Protein AF-A0A5C6CBK7-F1 (afdb_monomer_lite)

Foldseek 3Di:
DDDDDDDDDPDDDDPPPPPPPPPDDPPVPVVQFFAPLPQPQFFWKWWFAPPPPTDIDIDGSPDCQAQDFWDPDFALVTAPDDPPRQKGKGKYADALARHHDNRHQKIKIWIAHADAPPDAADPFTQWMWTDRPVDIATFAFWRDWAADDDRADPPLLNNHRDPADPRGDGTGGRGHQHPPRPDTTMTMTHHPPRHDPCPVVVVVVVVVVVVPPPDDDDDDD

Radius of gyration: 28.74 Å; chains: 1; bounding box: 81×73×76 Å

Secondary structure (DSSP, 8-state):
--------------------------------PPPGGG-TT--EEEEEE-SSS-EEEEEETTSHHHH-PPPSSPBTTB-SB-SSTT--EEEEEE-TTS-B-TT-SEEEEEE-----TTS--B--EEEEEEEETTEEEE--EEEEEE-BSTT--TT-GGGGG----SS-S-----B--PSS-SS-EEEEEE-TT-PPPTHHHHHHHHHHHHHHTT-------

pLDDT: mean 80.97, std 23.13, range [33.31, 98.81]

Sequence (221 aa):
MTTTRSLTCLSKRIILSLTVSLFGLVTSAELSRAAIISTPGLTAVRFWEASGPILPFTFAFNSPQMTIKLGNALSPANRDFSQFPAEPYDVFYSDSNGAFNLNGNYVTVEAAFPRPLPAGGGLNLGAVDLIFGSSSLRADVLSSWVGLGNNYIAGSEVLAVDTDTAIPSTFTTMGHTTAPHTQHLRVTVTWSKLVPEPAAVSLLIAAIGILVGTHRPTNHV

Organism: NCBI:txid2528003

Structure (mmCIF, N/CA/C/O backbone):
data_AF-A0A5C6CBK7-F1
#
_entry.id   AF-A0A5C6CBK7-F1
#
loop_
_atom_site.group_PDB
_atom_site.id
_atom_site.type_symbol
_atom_site.label_atom_id
_atom_site.label_alt_id
_atom_site.label_comp_id
_atom_site.label_asym_id
_atom_site.label_entity_id
_atom_site.label_seq_id
_atom_site.pdbx_PDB_ins_code
_atom_site.Cartn_x
_atom_site.Cartn_y
_atom_site.Cartn_z
_atom_site.occupancy
_atom_site.B_iso_or_equiv
_atom_site.auth_seq_id
_atom_site.auth_comp_id
_atom_site.auth_asym_id
_atom_site.auth_atom_id
_atom_site.pdbx_PDB_model_num
ATOM 1 N N . MET A 1 1 ? -53.877 -62.224 56.375 1.00 36.12 1 MET A N 1
ATOM 2 C CA . MET A 1 1 ? -52.698 -62.508 55.526 1.00 36.12 1 MET A CA 1
ATOM 3 C C . MET A 1 1 ? -53.189 -62.620 54.091 1.00 36.12 1 MET A C 1
ATOM 5 O O . MET A 1 1 ? -54.122 -63.371 53.892 1.00 36.12 1 MET A O 1
ATOM 9 N N . THR A 1 2 ? -52.721 -61.942 53.052 1.00 34.31 2 THR A N 1
ATOM 10 C CA . THR A 1 2 ? -51.691 -60.921 52.857 1.00 34.31 2 THR A CA 1
ATOM 11 C C . THR A 1 2 ? -51.955 -60.366 51.445 1.00 34.31 2 THR A C 1
ATOM 13 O O . THR A 1 2 ? -52.022 -61.131 50.494 1.00 34.31 2 THR A O 1
ATOM 16 N N . THR A 1 3 ? -52.167 -59.054 51.368 1.00 33.31 3 THR A N 1
ATOM 17 C CA . THR A 1 3 ? -51.771 -58.093 50.319 1.00 33.31 3 THR A CA 1
ATOM 18 C C . THR A 1 3 ? -52.034 -58.359 48.821 1.00 33.31 3 THR A C 1
ATOM 20 O O . THR A 1 3 ? -51.395 -59.174 48.163 1.00 33.31 3 THR A O 1
ATOM 23 N N . THR A 1 4 ? -52.880 -57.482 48.275 1.00 36.88 4 THR A N 1
ATOM 24 C CA . THR A 1 4 ? -53.142 -57.111 46.874 1.00 36.88 4 THR A CA 1
ATOM 25 C C . THR A 1 4 ? -51.878 -56.746 46.067 1.00 36.88 4 THR A C 1
ATOM 27 O O . THR A 1 4 ? -51.045 -55.972 46.535 1.00 36.88 4 THR A O 1
ATOM 30 N N . ARG A 1 5 ? -51.770 -57.202 44.808 1.00 36.38 5 ARG A N 1
ATOM 31 C CA . ARG A 1 5 ? -50.872 -56.649 43.762 1.00 36.38 5 ARG A CA 1
ATOM 32 C C . ARG A 1 5 ? -51.703 -56.438 42.488 1.00 36.38 5 ARG A C 1
ATOM 34 O O . ARG A 1 5 ? -52.247 -57.393 41.956 1.00 36.38 5 ARG A O 1
ATOM 41 N N . SER A 1 6 ? -52.114 -55.201 42.207 1.00 35.31 6 SER A N 1
ATOM 42 C CA . SER A 1 6 ? -51.464 -54.208 41.329 1.00 35.31 6 SER A CA 1
ATOM 43 C C . SER A 1 6 ? -51.513 -54.582 39.840 1.00 35.31 6 SER A C 1
ATOM 45 O O . SER A 1 6 ? -50.716 -55.369 39.339 1.00 35.31 6 SER A O 1
ATOM 47 N N . LEU A 1 7 ? -52.500 -53.978 39.169 1.00 37.59 7 LEU A N 1
ATOM 48 C CA . LEU A 1 7 ? -52.600 -53.781 37.725 1.00 37.59 7 LEU A CA 1
ATOM 49 C C . LEU A 1 7 ? -51.590 -52.715 37.294 1.00 37.59 7 LEU A C 1
ATOM 51 O O . LEU A 1 7 ? -51.607 -51.634 37.875 1.00 37.59 7 LEU A O 1
ATOM 55 N N . THR A 1 8 ? -50.860 -52.941 36.203 1.00 35.97 8 THR A N 1
ATOM 56 C CA . THR A 1 8 ? -50.588 -51.867 35.235 1.00 35.97 8 THR A CA 1
ATOM 57 C C . THR A 1 8 ? -50.265 -52.428 33.854 1.00 35.97 8 THR A C 1
ATOM 59 O O . THR A 1 8 ? -49.259 -53.087 33.610 1.00 35.97 8 THR A O 1
ATOM 62 N N . CYS A 1 9 ? -51.187 -52.122 32.948 1.00 34.59 9 CYS A N 1
ATOM 63 C CA . CYS A 1 9 ? -51.104 -52.217 31.503 1.00 34.59 9 CYS A CA 1
ATOM 64 C C . CYS A 1 9 ? -49.953 -51.335 30.988 1.00 34.59 9 CYS A C 1
ATOM 66 O O . CYS A 1 9 ? -50.029 -50.108 31.062 1.00 34.59 9 CYS A O 1
ATOM 68 N N . LEU A 1 10 ? -48.888 -51.944 30.461 1.00 33.88 10 LEU A N 1
ATOM 69 C CA . LEU A 1 10 ? -47.828 -51.218 29.765 1.00 33.88 10 LEU A CA 1
ATOM 70 C C . LEU A 1 10 ? -48.239 -51.055 28.296 1.00 33.88 10 LEU A C 1
ATOM 72 O O . LEU A 1 10 ? -47.922 -51.872 27.432 1.00 33.88 10 LEU A O 1
ATOM 76 N N . SER A 1 11 ? -49.030 -50.015 28.035 1.00 35.88 11 SER A N 1
ATOM 77 C CA . SER A 1 11 ? -49.415 -49.631 26.679 1.00 35.88 11 SER A CA 1
ATOM 78 C C . SER A 1 11 ? -48.227 -49.005 25.941 1.00 35.88 11 SER A C 1
ATOM 80 O O . SER A 1 11 ? -47.553 -48.096 26.424 1.00 35.88 11 SER A O 1
ATOM 82 N N . LYS A 1 12 ? -47.972 -49.550 24.748 1.00 35.19 12 LYS A N 1
ATOM 83 C CA . LYS A 1 12 ? -46.999 -49.104 23.749 1.00 35.19 12 LYS A CA 1
ATOM 84 C C . LYS A 1 12 ? -47.050 -47.584 23.557 1.00 35.19 12 LYS A C 1
ATOM 86 O O . LYS A 1 12 ? -48.046 -47.064 23.061 1.00 35.19 12 LYS A O 1
ATOM 91 N N . ARG A 1 13 ? -45.944 -46.888 23.829 1.00 38.50 13 ARG A N 1
ATOM 92 C CA . ARG A 1 13 ? -45.657 -45.592 23.203 1.00 38.50 13 ARG A CA 1
ATOM 93 C C . ARG A 1 13 ? -44.556 -45.784 22.171 1.00 38.50 13 ARG A C 1
ATOM 95 O O . ARG A 1 13 ? -43.425 -46.128 22.492 1.00 38.50 13 ARG A O 1
ATOM 102 N N . ILE A 1 14 ? -44.966 -45.611 20.923 1.00 38.19 14 ILE A N 1
ATOM 103 C CA . ILE A 1 14 ? -44.141 -45.521 19.726 1.00 38.19 14 ILE A CA 1
ATOM 104 C C . ILE A 1 14 ? -43.210 -44.319 19.919 1.00 38.19 14 ILE A C 1
ATOM 106 O O . ILE A 1 14 ? -43.668 -43.180 19.908 1.00 38.19 14 ILE A O 1
ATOM 110 N N . ILE A 1 15 ? -41.919 -44.568 20.132 1.00 41.78 15 ILE A N 1
ATOM 111 C CA . ILE A 1 15 ? -40.888 -43.538 19.989 1.00 41.78 15 ILE A CA 1
ATOM 112 C C . ILE A 1 15 ? -40.486 -43.573 18.518 1.00 41.78 15 ILE A C 1
ATOM 114 O O . ILE A 1 15 ? -39.737 -44.443 18.079 1.00 41.78 15 ILE A O 1
ATOM 118 N N . LEU A 1 16 ? -41.075 -42.670 17.737 1.00 33.56 16 LEU A N 1
ATOM 119 C CA . LEU A 1 16 ? -40.677 -42.413 16.362 1.00 33.56 16 LEU A CA 1
ATOM 120 C C . LEU A 1 16 ? -39.344 -41.652 16.415 1.00 33.56 16 LEU A C 1
ATOM 122 O O . LEU A 1 16 ? -39.322 -40.437 16.599 1.00 33.56 16 LEU A O 1
ATOM 126 N N . SER A 1 17 ? -38.228 -42.377 16.331 1.00 37.03 17 SER A N 1
ATOM 127 C CA . SER A 1 17 ? -36.896 -41.784 16.195 1.00 37.03 17 SER A CA 1
ATOM 128 C C . SER A 1 17 ? -36.788 -41.091 14.839 1.00 37.03 17 SER A C 1
ATOM 130 O O . SER A 1 17 ? -36.538 -41.734 13.822 1.00 37.03 17 SER A O 1
ATOM 132 N N . LEU A 1 18 ? -36.979 -39.773 14.820 1.00 36.19 18 LEU A N 1
ATOM 133 C CA . LEU A 1 18 ? -36.654 -38.934 13.674 1.00 36.19 18 LEU A CA 1
ATOM 134 C C . LEU A 1 18 ? -35.168 -38.555 13.757 1.00 36.19 18 LEU A C 1
ATOM 136 O O . LEU A 1 18 ? -34.804 -37.474 14.212 1.00 36.19 18 LEU A O 1
ATOM 140 N N . THR A 1 19 ? -34.286 -39.467 13.354 1.00 41.44 19 THR A N 1
ATOM 141 C CA . THR A 1 19 ? -32.888 -39.120 13.074 1.00 41.44 19 THR A CA 1
ATOM 142 C C . THR A 1 19 ? -32.838 -38.384 11.740 1.00 41.44 19 THR A C 1
ATOM 144 O O . THR A 1 19 ? -32.792 -39.003 10.679 1.00 41.44 19 THR A O 1
ATOM 147 N N . VAL A 1 20 ? -32.875 -37.051 11.786 1.00 41.50 20 VAL A N 1
ATOM 148 C CA . VAL A 1 20 ? -32.516 -36.211 10.638 1.00 41.50 20 VAL A CA 1
ATOM 149 C C . VAL A 1 20 ? -30.992 -36.219 10.541 1.00 41.50 20 VAL A C 1
ATOM 151 O O . VAL A 1 20 ? -30.306 -35.481 11.245 1.00 41.50 20 VAL A O 1
ATOM 154 N N . SER A 1 21 ? -30.450 -37.088 9.690 1.00 45.84 21 SER A N 1
ATOM 155 C CA . SER A 1 21 ? -29.057 -37.002 9.249 1.00 45.84 21 SER A CA 1
ATOM 156 C C . SER A 1 21 ? -28.898 -35.768 8.365 1.00 45.84 21 SER A C 1
ATOM 158 O O . SER A 1 21 ? -29.028 -35.838 7.146 1.00 45.84 21 SER A O 1
ATOM 160 N N . LEU A 1 22 ? -28.618 -34.625 8.987 1.00 43.88 22 LEU A N 1
ATOM 161 C CA . LEU A 1 22 ? -28.194 -33.418 8.290 1.00 43.88 22 LEU A CA 1
ATOM 162 C C . LEU A 1 22 ? -26.689 -33.518 7.998 1.00 43.88 22 LEU A C 1
ATOM 164 O O . LEU A 1 22 ? -25.872 -32.864 8.635 1.00 43.88 22 LEU A O 1
ATOM 168 N N . PHE A 1 23 ? -26.314 -34.353 7.027 1.00 47.06 23 PHE A N 1
ATOM 169 C CA . PHE A 1 23 ? -25.038 -34.197 6.319 1.00 47.06 23 PHE A CA 1
ATOM 170 C C . PHE A 1 23 ? -25.227 -33.082 5.280 1.00 47.06 23 PHE A C 1
ATOM 172 O O . PHE A 1 23 ? -25.362 -33.317 4.083 1.00 47.06 23 PHE A O 1
ATOM 179 N N . GLY A 1 24 ? -25.356 -31.852 5.777 1.00 40.88 24 GLY A N 1
ATOM 180 C CA . GLY A 1 24 ? -25.364 -30.646 4.961 1.00 40.88 24 GLY A CA 1
ATOM 181 C C . GLY A 1 24 ? -23.938 -30.137 4.833 1.00 40.88 24 GLY A C 1
ATOM 182 O O . GLY A 1 24 ? -23.251 -30.015 5.845 1.00 40.88 24 GLY A O 1
ATOM 183 N N . LEU A 1 25 ? -23.505 -29.877 3.597 1.00 41.28 25 LEU A N 1
ATOM 184 C CA . LEU A 1 25 ? -22.270 -29.172 3.263 1.00 41.28 25 LEU A CA 1
ATOM 185 C C . LEU A 1 25 ? -21.972 -28.095 4.311 1.00 41.28 25 LEU A C 1
ATOM 187 O O . LEU A 1 25 ? -22.675 -27.088 4.388 1.00 41.28 25 LEU A O 1
ATOM 191 N N . VAL A 1 26 ? -20.893 -28.273 5.070 1.00 39.59 26 VAL A N 1
ATOM 192 C CA . VAL A 1 26 ? -20.229 -27.140 5.705 1.00 39.59 26 VAL A CA 1
ATOM 193 C C . VAL A 1 26 ? -19.549 -26.400 4.559 1.00 39.59 26 VAL A C 1
ATOM 195 O O . VAL A 1 26 ? -18.375 -26.607 4.270 1.00 39.59 26 VAL A O 1
ATOM 198 N N . THR A 1 27 ? -20.310 -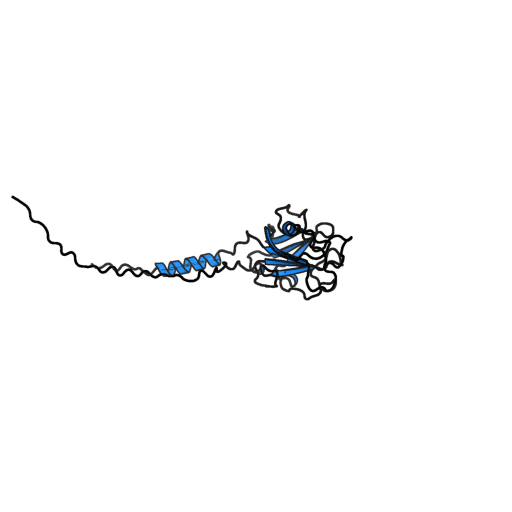25.591 3.820 1.00 42.56 27 THR A N 1
ATOM 199 C CA . THR A 1 27 ? -19.695 -24.469 3.124 1.00 42.56 27 THR A CA 1
ATOM 200 C C . THR A 1 27 ? -19.072 -23.648 4.233 1.00 42.56 27 THR A C 1
ATOM 202 O O . THR A 1 27 ? -19.795 -23.155 5.102 1.00 42.56 27 THR A O 1
ATOM 205 N N . SER A 1 28 ? -17.746 -23.571 4.256 1.00 44.56 28 SER A N 1
ATOM 206 C CA . SER A 1 28 ? -17.016 -22.602 5.056 1.00 44.56 28 SER A CA 1
ATOM 207 C C . SER A 1 28 ? -17.488 -21.223 4.607 1.00 44.56 28 SER A C 1
ATOM 209 O O . SER A 1 28 ? -16.911 -20.614 3.712 1.00 44.56 28 SER A O 1
ATOM 211 N N . ALA A 1 29 ? -18.604 -20.752 5.159 1.00 41.41 29 ALA A N 1
ATOM 212 C CA . ALA A 1 29 ? -18.888 -19.341 5.195 1.00 41.41 29 ALA A CA 1
ATOM 213 C C . ALA A 1 29 ? -17.783 -18.793 6.089 1.00 41.41 29 ALA A C 1
ATOM 215 O O . ALA A 1 29 ? -17.895 -18.830 7.315 1.00 41.41 29 ALA A O 1
ATOM 216 N N . GLU A 1 30 ? -16.664 -18.389 5.483 1.00 49.91 30 GLU A N 1
ATOM 217 C CA . GLU A 1 30 ? -15.803 -17.434 6.152 1.00 49.91 30 GLU A CA 1
ATOM 218 C C . GLU A 1 30 ? -16.742 -16.316 6.578 1.00 49.91 30 GLU A C 1
ATOM 220 O O . GLU A 1 30 ? -17.429 -15.729 5.738 1.00 49.91 30 GLU A O 1
ATOM 225 N N . LEU A 1 31 ? -16.880 -16.123 7.891 1.00 46.56 31 LEU A N 1
ATOM 226 C CA . LEU A 1 31 ? -17.564 -14.964 8.435 1.00 46.56 31 LEU A CA 1
ATOM 227 C C . LEU A 1 31 ? -16.943 -13.771 7.721 1.00 46.56 31 LEU A C 1
ATOM 229 O O . LEU A 1 31 ? -15.780 -13.457 7.972 1.00 46.56 31 LEU A O 1
ATOM 233 N N . SER A 1 32 ? -17.671 -13.187 6.765 1.00 57.44 32 SER A N 1
ATOM 234 C CA . SER A 1 32 ? -17.130 -12.135 5.917 1.00 57.44 32 SER A CA 1
ATOM 235 C C . SER A 1 32 ? -16.690 -11.020 6.848 1.00 57.44 32 SER A C 1
ATOM 237 O O . SER A 1 32 ? -17.531 -10.389 7.499 1.00 57.44 32 SER A O 1
ATOM 239 N N . ARG A 1 33 ? -15.377 -10.826 6.993 1.00 70.50 33 ARG A N 1
ATOM 240 C CA . ARG A 1 33 ? -14.874 -9.748 7.837 1.00 70.50 33 ARG A CA 1
ATOM 241 C C . ARG A 1 33 ? -15.355 -8.440 7.217 1.00 70.50 33 ARG A C 1
ATOM 243 O O . ARG A 1 33 ? -15.344 -8.301 5.996 1.00 70.50 33 ARG A O 1
ATOM 250 N N . ALA A 1 34 ? -15.818 -7.514 8.051 1.00 83.06 34 ALA A N 1
ATOM 251 C CA . ALA A 1 34 ? -16.316 -6.231 7.575 1.00 83.06 34 ALA A CA 1
ATOM 252 C C . ALA A 1 34 ? -15.260 -5.518 6.719 1.00 83.06 34 ALA A C 1
ATOM 254 O O . ALA A 1 34 ? -14.058 -5.603 6.997 1.00 83.06 34 ALA A O 1
ATOM 255 N N . ALA A 1 35 ? -15.729 -4.817 5.686 1.00 92.31 35 ALA A N 1
ATOM 256 C CA . ALA A 1 35 ? -14.877 -4.025 4.814 1.00 92.31 35 ALA A CA 1
ATOM 257 C C . ALA A 1 35 ? -14.120 -2.977 5.635 1.00 92.31 35 ALA A C 1
ATOM 259 O O . ALA A 1 35 ? -14.733 -2.292 6.462 1.00 92.31 35 ALA A O 1
ATOM 260 N N . ILE A 1 36 ? -12.820 -2.798 5.378 1.00 95.00 36 ILE A N 1
ATOM 261 C CA . ILE A 1 36 ? -12.006 -1.842 6.148 1.00 95.00 36 ILE A CA 1
ATOM 262 C C . ILE A 1 36 ? -12.604 -0.439 6.057 1.00 95.00 36 ILE A C 1
ATOM 264 O O . ILE A 1 36 ? -12.731 0.227 7.081 1.00 95.00 36 ILE A O 1
ATOM 268 N N . ILE A 1 37 ? -13.052 -0.031 4.867 1.00 95.38 37 ILE A N 1
ATOM 269 C CA . ILE A 1 37 ? -13.658 1.286 4.624 1.00 95.38 37 ILE A CA 1
ATOM 270 C C . ILE A 1 37 ? -14.890 1.567 5.501 1.00 95.38 37 ILE A C 1
ATOM 272 O O . ILE A 1 37 ? -15.207 2.720 5.771 1.00 95.38 37 ILE A O 1
ATOM 276 N N . SER A 1 38 ? -15.580 0.520 5.963 1.00 93.31 38 SER A N 1
ATOM 277 C CA . SER A 1 38 ? -16.771 0.628 6.814 1.00 93.31 38 SER A CA 1
ATOM 278 C C . SER A 1 38 ? -16.466 0.578 8.312 1.00 93.31 38 SER A C 1
ATOM 280 O O . SER A 1 38 ? -17.387 0.603 9.126 1.00 93.31 38 SER A O 1
ATOM 282 N N . THR A 1 39 ? -15.189 0.491 8.695 1.00 92.38 39 THR A N 1
ATOM 283 C CA . THR A 1 39 ? -14.804 0.361 10.102 1.00 92.38 39 THR A CA 1
ATOM 284 C C . THR A 1 39 ? -15.155 1.641 10.869 1.00 92.38 39 THR A C 1
ATOM 286 O O . THR A 1 39 ? -14.649 2.713 10.523 1.00 92.38 39 THR A O 1
ATOM 289 N N . PRO A 1 40 ? -15.966 1.558 11.940 1.00 91.44 40 PRO A N 1
ATOM 290 C CA . PRO A 1 40 ? -16.304 2.720 12.751 1.00 91.44 40 PRO A CA 1
ATOM 291 C C . PRO A 1 40 ? -15.065 3.443 13.289 1.00 91.44 40 PRO A C 1
ATOM 293 O O . PRO A 1 40 ? -14.142 2.828 13.817 1.00 91.44 40 PRO A O 1
ATOM 296 N N . GLY A 1 41 ? -15.055 4.769 13.155 1.00 93.50 41 GLY A N 1
ATOM 297 C CA . GLY A 1 41 ? -13.975 5.625 13.648 1.00 93.50 41 GLY A CA 1
ATOM 298 C C . GLY A 1 41 ? -12.706 5.645 12.792 1.00 93.50 41 GLY A C 1
ATOM 299 O O . GLY A 1 41 ? -11.793 6.397 13.131 1.00 93.50 41 GLY A O 1
ATOM 300 N N . LEU A 1 42 ? -12.631 4.869 11.703 1.00 96.81 42 LEU A N 1
ATOM 301 C CA . LEU A 1 42 ? -11.513 4.942 10.765 1.00 96.81 42 LEU A CA 1
ATOM 302 C C . LEU A 1 42 ? -11.496 6.320 10.094 1.00 96.81 42 LEU A C 1
ATOM 304 O O . LEU A 1 42 ? -12.486 6.748 9.505 1.00 96.81 42 LEU A O 1
ATOM 308 N N . THR A 1 43 ? -10.365 7.013 10.171 1.00 97.94 43 THR A N 1
ATOM 309 C CA . THR A 1 43 ? -10.190 8.333 9.550 1.00 97.94 43 THR A CA 1
ATOM 310 C C . THR A 1 43 ? -9.220 8.296 8.378 1.00 97.94 43 THR A C 1
ATOM 312 O O . THR A 1 43 ? -9.403 9.026 7.403 1.00 97.94 43 THR A O 1
ATOM 315 N N . ALA A 1 44 ? -8.197 7.445 8.442 1.00 98.50 44 ALA A N 1
ATOM 316 C CA . ALA A 1 44 ? -7.160 7.375 7.424 1.00 98.50 44 ALA A CA 1
ATOM 317 C C . ALA A 1 44 ? -6.447 6.020 7.406 1.00 98.50 44 ALA A C 1
ATOM 319 O O . ALA A 1 44 ? -6.510 5.252 8.367 1.00 98.50 44 ALA A O 1
ATOM 320 N N . VAL A 1 45 ? -5.719 5.773 6.320 1.00 98.69 45 VAL A N 1
ATOM 321 C CA . VAL A 1 45 ? -4.730 4.700 6.199 1.00 98.69 45 VAL A CA 1
ATOM 322 C C . VAL A 1 45 ? -3.364 5.343 5.987 1.00 98.69 45 VAL A C 1
ATOM 324 O O . VAL A 1 45 ? -3.229 6.285 5.202 1.00 98.69 45 VAL A O 1
ATOM 327 N N . ARG A 1 46 ? -2.356 4.872 6.720 1.00 98.56 46 ARG A N 1
ATOM 328 C CA . ARG A 1 46 ? -0.979 5.360 6.648 1.00 98.56 46 ARG A CA 1
ATOM 329 C C . ARG A 1 46 ? -0.049 4.257 6.167 1.00 98.56 46 ARG A C 1
ATOM 331 O O . ARG A 1 46 ? -0.109 3.140 6.664 1.00 98.56 46 ARG A O 1
ATOM 338 N N . PHE A 1 47 ? 0.841 4.619 5.259 1.00 98.62 47 PHE A N 1
ATOM 339 C CA . PHE A 1 47 ? 1.845 3.768 4.637 1.00 98.62 47 PHE A CA 1
ATOM 340 C C . PHE A 1 47 ? 3.227 4.298 5.004 1.00 98.62 47 PHE A C 1
ATOM 342 O O . PHE A 1 47 ? 3.480 5.493 4.852 1.00 98.62 47 PHE A O 1
ATOM 349 N N . TRP A 1 48 ? 4.109 3.438 5.504 1.00 98.19 48 TRP A N 1
ATOM 350 C CA . TRP A 1 48 ? 5.476 3.813 5.866 1.00 98.19 48 TRP A CA 1
ATOM 351 C C . TRP A 1 48 ? 6.442 3.374 4.771 1.00 98.19 48 TRP A C 1
ATOM 353 O O . TRP A 1 48 ? 6.685 2.182 4.614 1.00 98.19 48 TRP A O 1
ATOM 363 N N . GLU A 1 49 ? 6.973 4.326 4.012 1.00 97.12 49 GLU A N 1
ATOM 364 C CA . GLU A 1 49 ? 7.871 4.071 2.881 1.00 97.12 49 GLU A CA 1
ATOM 365 C C . GLU A 1 49 ? 9.329 4.306 3.290 1.00 97.12 49 GLU A C 1
ATOM 367 O O . GLU A 1 49 ? 9.602 5.198 4.094 1.00 97.12 49 GLU A O 1
ATOM 372 N N . ALA A 1 50 ? 10.242 3.477 2.784 1.00 95.75 50 ALA A N 1
ATOM 373 C CA . ALA A 1 50 ? 11.621 3.368 3.249 1.00 95.75 50 ALA A CA 1
ATOM 374 C C . ALA A 1 50 ? 12.672 3.365 2.120 1.00 95.75 50 ALA A C 1
ATOM 376 O O . ALA A 1 50 ? 13.775 2.852 2.305 1.00 95.75 50 ALA A O 1
ATOM 377 N N . SER A 1 51 ? 12.397 3.963 0.956 1.00 91.81 51 SER A N 1
ATOM 378 C CA . SER A 1 51 ? 13.410 4.101 -0.113 1.00 91.81 51 SER A CA 1
ATOM 379 C C . SER A 1 51 ? 14.452 5.192 0.161 1.00 91.81 51 SER A C 1
ATOM 381 O O . SER A 1 51 ? 15.374 5.421 -0.624 1.00 91.81 51 SER A O 1
ATOM 383 N N . GLY A 1 52 ? 14.329 5.862 1.304 1.00 89.69 52 GLY A N 1
ATOM 384 C CA . GLY A 1 52 ? 15.335 6.714 1.927 1.00 89.69 52 GLY A CA 1
ATOM 385 C C . GLY A 1 52 ? 15.098 6.728 3.442 1.00 89.69 52 GLY A C 1
ATOM 386 O O . GLY A 1 52 ? 14.954 5.661 4.034 1.00 89.69 52 GLY A O 1
ATOM 387 N N . PRO A 1 53 ? 15.020 7.901 4.098 1.00 93.25 53 PRO A N 1
ATOM 388 C CA . PRO A 1 53 ? 14.454 7.973 5.444 1.00 93.25 53 PRO A CA 1
ATOM 389 C C . PRO A 1 53 ? 13.043 7.378 5.466 1.00 93.25 53 PRO A C 1
ATOM 391 O O . PRO A 1 53 ? 12.302 7.559 4.504 1.00 93.25 53 PRO A O 1
ATOM 394 N N . ILE A 1 54 ? 12.662 6.719 6.557 1.00 95.19 54 ILE A N 1
ATOM 395 C CA . ILE A 1 54 ? 11.312 6.171 6.703 1.00 95.19 54 ILE A CA 1
ATOM 396 C C . ILE A 1 54 ? 10.312 7.324 6.855 1.00 95.19 54 ILE A C 1
ATOM 398 O O . ILE A 1 54 ? 10.379 8.071 7.836 1.00 95.19 54 ILE A O 1
ATOM 402 N N . LEU A 1 55 ? 9.396 7.482 5.892 1.00 96.88 55 LEU A N 1
ATOM 403 C CA . LEU A 1 55 ? 8.395 8.553 5.870 1.00 96.88 55 LEU A CA 1
ATOM 404 C C . LEU A 1 55 ? 6.958 8.009 5.807 1.00 96.88 55 LEU A C 1
ATOM 406 O O . LEU A 1 55 ? 6.684 7.046 5.089 1.00 96.88 55 LEU A O 1
ATOM 410 N N . PRO A 1 56 ? 6.009 8.642 6.521 1.00 97.69 56 PRO A N 1
ATOM 411 C CA . PRO A 1 56 ? 4.603 8.280 6.441 1.00 97.69 56 PRO A CA 1
ATOM 412 C C . PRO A 1 56 ? 3.886 8.999 5.286 1.00 97.69 56 PRO A C 1
ATOM 414 O O . PRO A 1 56 ? 3.902 10.226 5.192 1.00 97.69 56 PRO A O 1
ATOM 417 N N . PHE A 1 57 ? 3.129 8.244 4.495 1.00 98.56 57 PHE A N 1
ATOM 418 C CA . PHE A 1 57 ? 2.136 8.739 3.541 1.00 98.56 57 PHE A CA 1
ATOM 419 C C . PHE A 1 57 ? 0.746 8.385 4.062 1.00 98.56 57 PHE A C 1
ATOM 421 O O . PHE A 1 57 ? 0.461 7.222 4.319 1.00 98.56 57 PHE A O 1
ATOM 428 N N . THR A 1 58 ? -0.109 9.379 4.303 1.00 98.56 58 THR A N 1
ATOM 429 C CA . THR A 1 58 ? -1.427 9.167 4.926 1.00 98.56 58 THR A CA 1
ATOM 430 C C . THR A 1 58 ? -2.534 9.645 3.998 1.00 98.56 58 THR A C 1
ATOM 432 O O . THR A 1 58 ? -2.525 10.799 3.572 1.00 98.56 58 THR A O 1
ATOM 435 N N . PHE A 1 59 ? -3.508 8.777 3.741 1.00 98.81 59 PHE A N 1
ATOM 436 C CA . PHE A 1 59 ? -4.672 9.066 2.910 1.00 98.81 59 PHE A CA 1
ATOM 437 C C . PHE A 1 59 ? -5.954 8.910 3.720 1.00 98.81 59 PHE A C 1
ATOM 439 O O . PHE A 1 59 ? -6.064 8.005 4.547 1.00 98.81 59 PHE A O 1
ATOM 446 N N . ALA A 1 60 ? -6.930 9.791 3.490 1.00 98.56 60 ALA A N 1
ATOM 447 C CA . ALA A 1 60 ? -8.253 9.628 4.084 1.00 98.56 60 ALA A CA 1
ATOM 448 C C . ALA A 1 60 ? -8.856 8.287 3.641 1.00 98.56 60 ALA A C 1
ATOM 450 O O . ALA A 1 60 ? -8.673 7.870 2.500 1.00 98.56 60 ALA A O 1
ATOM 451 N N . PHE A 1 61 ? -9.585 7.615 4.532 1.00 97.81 61 PHE A N 1
ATOM 452 C CA . PHE A 1 61 ? -10.098 6.264 4.266 1.00 97.81 61 PHE A CA 1
ATOM 453 C C . PHE A 1 61 ? -11.009 6.185 3.024 1.00 97.81 61 PHE A C 1
ATOM 455 O O . PHE A 1 61 ? -11.110 5.147 2.387 1.00 97.81 61 PHE A O 1
ATOM 462 N N . ASN A 1 62 ? -11.655 7.289 2.649 1.00 97.75 62 ASN A N 1
ATOM 463 C CA . ASN A 1 62 ? -12.524 7.398 1.478 1.00 97.75 62 ASN A CA 1
ATOM 464 C C . ASN A 1 62 ? -11.897 8.209 0.328 1.00 97.75 62 ASN A C 1
ATOM 466 O O . ASN A 1 62 ? -12.624 8.706 -0.534 1.00 97.75 62 ASN A O 1
ATOM 470 N N . SER A 1 63 ? -10.577 8.411 0.332 1.00 98.56 63 SER A N 1
ATOM 471 C CA . SER A 1 63 ? -9.908 9.175 -0.720 1.00 98.56 63 SER A CA 1
ATOM 472 C C . SER A 1 63 ? -9.869 8.406 -2.049 1.00 98.56 63 SER A C 1
ATOM 474 O O . SER A 1 63 ? -9.990 7.177 -2.057 1.00 98.56 63 SER A O 1
ATOM 476 N N . PRO A 1 64 ? -9.665 9.097 -3.189 1.00 98.44 64 PRO A N 1
ATOM 477 C CA . PRO A 1 64 ? -9.506 8.437 -4.481 1.00 98.44 64 PRO A CA 1
ATOM 478 C C . PRO A 1 64 ? -8.388 7.395 -4.497 1.00 98.44 64 PRO A C 1
ATOM 480 O O . PRO A 1 64 ? -8.601 6.346 -5.079 1.00 98.44 64 PRO A O 1
ATOM 483 N N . GLN A 1 65 ? -7.270 7.648 -3.806 1.00 98.38 65 GLN A N 1
ATOM 484 C CA . GLN A 1 65 ? -6.168 6.688 -3.666 1.00 98.38 65 GLN A CA 1
ATOM 485 C C . GLN A 1 65 ? -6.704 5.363 -3.110 1.00 98.38 65 GLN A C 1
ATOM 487 O O . GLN A 1 65 ? -6.758 4.362 -3.803 1.00 98.38 65 GLN A O 1
ATOM 492 N N . MET A 1 66 ? -7.303 5.387 -1.915 1.00 98.62 66 MET A N 1
ATOM 493 C CA . MET A 1 66 ? -7.790 4.162 -1.272 1.00 98.62 66 MET A CA 1
ATOM 494 C C . MET A 1 66 ? -8.938 3.462 -2.020 1.00 98.62 66 MET A C 1
ATOM 496 O O . MET A 1 66 ? -9.132 2.252 -1.867 1.00 98.62 66 MET A O 1
ATOM 500 N N . THR A 1 67 ? -9.733 4.212 -2.789 1.00 98.56 67 THR A N 1
ATOM 501 C CA . THR A 1 67 ? -10.993 3.735 -3.386 1.00 98.56 67 THR A CA 1
ATOM 502 C C . THR A 1 67 ? -10.921 3.472 -4.888 1.00 98.56 67 THR A C 1
ATOM 504 O O . THR A 1 67 ? -11.908 3.007 -5.460 1.00 98.56 67 THR A O 1
ATOM 507 N N . ILE A 1 68 ? -9.779 3.725 -5.529 1.00 98.06 68 ILE A N 1
ATOM 508 C CA . ILE A 1 68 ? -9.557 3.491 -6.956 1.00 98.06 68 ILE A CA 1
ATOM 509 C C . ILE A 1 68 ? -8.178 2.865 -7.123 1.00 98.06 68 ILE A C 1
ATOM 511 O O . ILE A 1 68 ? -7.175 3.502 -6.845 1.00 98.06 68 ILE A O 1
ATOM 515 N N . LYS A 1 69 ? -8.128 1.647 -7.665 1.00 97.75 69 LYS A N 1
ATOM 516 C CA . LYS A 1 69 ? -6.869 1.084 -8.155 1.00 97.75 69 LYS A CA 1
ATOM 517 C C . LYS A 1 69 ? -6.427 1.808 -9.430 1.00 97.75 69 LYS A C 1
ATOM 519 O O . LYS A 1 69 ? -7.217 1.917 -10.376 1.00 97.75 69 LYS A O 1
ATOM 524 N N . LEU A 1 70 ? -5.170 2.240 -9.488 1.00 96.69 70 LEU A N 1
ATOM 525 C CA . LEU A 1 70 ? -4.608 2.855 -10.686 1.00 96.69 70 LEU A CA 1
ATOM 526 C C . LEU A 1 70 ? -4.381 1.824 -11.804 1.00 96.69 70 LEU A C 1
ATOM 528 O O . LEU A 1 70 ? -4.163 0.631 -11.589 1.00 96.69 70 LEU A O 1
ATOM 532 N N . GLY A 1 71 ? -4.462 2.290 -13.052 1.00 89.56 71 GLY A N 1
ATOM 533 C CA . GLY A 1 71 ? -4.204 1.453 -14.225 1.00 89.56 71 GLY A CA 1
ATOM 534 C C . GLY A 1 71 ? -2.713 1.178 -14.440 1.00 89.56 71 GLY A C 1
ATOM 535 O O . GLY A 1 71 ? -1.854 1.891 -13.925 1.00 89.56 71 GLY A O 1
ATOM 536 N N . ASN A 1 72 ? -2.394 0.187 -15.275 1.00 84.62 72 ASN A N 1
ATOM 537 C CA . ASN A 1 72 ? -1.014 -0.076 -15.689 1.00 84.62 72 ASN A CA 1
ATOM 538 C C . ASN A 1 72 ? -0.583 0.866 -16.832 1.00 84.62 72 ASN A C 1
ATOM 540 O O . ASN A 1 72 ? -1.382 1.188 -17.708 1.00 84.62 72 ASN A O 1
ATOM 544 N N . ALA A 1 73 ? 0.684 1.272 -16.923 1.00 88.94 73 ALA A N 1
ATOM 545 C CA . ALA A 1 73 ? 1.764 1.050 -15.956 1.00 88.94 73 ALA A CA 1
ATOM 546 C C . ALA A 1 73 ? 1.808 2.168 -14.897 1.00 88.94 73 ALA A C 1
ATOM 548 O O . ALA A 1 73 ? 1.499 3.328 -15.199 1.00 88.94 73 ALA A O 1
ATOM 549 N N . LEU A 1 74 ? 2.259 1.847 -13.680 1.00 93.06 74 LEU A N 1
ATOM 550 C CA . LEU A 1 74 ? 2.614 2.883 -12.707 1.00 93.06 74 LEU A CA 1
ATOM 551 C C . LEU A 1 74 ? 3.794 3.703 -13.228 1.00 93.06 74 LEU A C 1
ATOM 553 O O . LEU A 1 74 ? 4.744 3.184 -13.818 1.00 93.06 74 LEU A O 1
ATOM 557 N N . SER A 1 75 ? 3.716 5.013 -13.035 1.00 91.50 75 SER A N 1
ATOM 558 C CA . SER A 1 75 ? 4.717 5.954 -13.532 1.00 91.50 75 SER A CA 1
ATOM 559 C C . SER A 1 75 ? 4.750 7.196 -12.648 1.00 91.50 75 SER A C 1
ATOM 561 O O . SER A 1 75 ? 3.838 7.409 -11.849 1.00 91.50 75 SER A O 1
ATOM 563 N N . PRO A 1 76 ? 5.725 8.100 -12.825 1.00 90.81 76 PRO A N 1
ATOM 564 C CA . PRO A 1 76 ? 5.647 9.406 -12.188 1.00 90.81 76 PRO A CA 1
ATOM 565 C C . PRO A 1 76 ? 4.326 10.137 -12.497 1.00 90.81 76 PRO A C 1
ATOM 567 O O . PRO A 1 76 ? 3.827 10.861 -11.654 1.00 90.81 76 PRO A O 1
ATOM 570 N N . ALA A 1 77 ? 3.692 9.948 -13.652 1.00 92.62 77 ALA A N 1
ATOM 571 C CA . ALA A 1 77 ? 2.407 10.600 -13.935 1.00 92.62 77 ALA A CA 1
ATOM 572 C C . ALA A 1 77 ? 1.178 9.832 -13.402 1.00 92.62 77 ALA A C 1
ATOM 574 O O . ALA A 1 77 ? 0.074 10.363 -13.442 1.00 92.62 77 ALA A O 1
ATOM 575 N N . ASN A 1 78 ? 1.358 8.596 -12.929 1.00 94.88 78 ASN A N 1
ATOM 576 C CA . ASN A 1 78 ? 0.292 7.669 -12.553 1.00 94.88 78 ASN A CA 1
ATOM 577 C C . ASN A 1 78 ? 0.693 6.935 -11.265 1.00 94.88 78 ASN A C 1
ATOM 579 O O . ASN A 1 78 ? 1.286 5.854 -11.328 1.00 94.88 78 ASN A O 1
ATOM 583 N N . ARG A 1 79 ? 0.470 7.598 -10.124 1.00 97.19 79 ARG A N 1
ATOM 584 C CA . ARG A 1 79 ? 0.853 7.148 -8.779 1.00 97.19 79 ARG A CA 1
ATOM 585 C C . ARG A 1 79 ? 0.014 7.849 -7.712 1.00 97.19 79 ARG A C 1
ATOM 587 O O . ARG A 1 79 ? -0.382 8.997 -7.917 1.00 97.19 79 ARG A O 1
ATOM 594 N N . ASP A 1 80 ? -0.108 7.229 -6.549 1.00 98.50 80 ASP A N 1
ATOM 595 C CA . ASP A 1 80 ? -0.667 7.847 -5.344 1.00 98.50 80 ASP A CA 1
ATOM 596 C C . ASP A 1 80 ? 0.394 8.601 -4.549 1.00 98.50 80 ASP A C 1
ATOM 598 O O . ASP A 1 80 ? 0.182 9.729 -4.101 1.00 98.50 80 ASP A O 1
ATOM 602 N N . PHE A 1 81 ? 1.570 7.992 -4.402 1.00 98.12 81 PHE A N 1
ATOM 603 C CA . PHE A 1 81 ? 2.733 8.615 -3.785 1.00 98.12 81 PHE A CA 1
ATOM 604 C C . PHE A 1 81 ? 4.034 8.043 -4.335 1.00 98.12 81 PHE A C 1
ATOM 606 O O . PHE A 1 81 ? 4.061 7.126 -5.156 1.00 98.12 81 PHE A O 1
ATOM 613 N N . SER A 1 82 ? 5.128 8.682 -3.937 1.00 96.44 82 SER A N 1
ATOM 614 C CA . SER A 1 82 ? 6.487 8.258 -4.235 1.00 96.44 82 SER A CA 1
ATOM 615 C C . SER A 1 82 ? 7.449 9.101 -3.409 1.00 96.44 82 SER A C 1
ATOM 617 O O . SER A 1 82 ? 7.319 10.329 -3.383 1.00 96.44 82 SER A O 1
ATOM 619 N N . GLN A 1 83 ? 8.409 8.452 -2.758 1.00 95.00 83 GLN A N 1
ATOM 620 C CA . GLN A 1 83 ? 9.548 9.130 -2.145 1.00 95.00 83 GLN A CA 1
ATOM 621 C C . GLN A 1 83 ? 10.691 9.286 -3.149 1.00 95.00 83 GLN A C 1
ATOM 623 O O . GLN A 1 83 ? 11.266 10.367 -3.290 1.00 95.00 83 GLN A O 1
ATOM 628 N N . PHE A 1 84 ? 10.990 8.217 -3.888 1.00 90.88 84 PHE A N 1
ATOM 629 C CA . PHE A 1 84 ? 11.952 8.238 -4.977 1.00 90.88 84 PHE A CA 1
ATOM 630 C C . PHE A 1 84 ? 11.230 8.311 -6.326 1.00 90.88 84 PHE A C 1
ATOM 632 O O . PHE A 1 84 ? 10.541 7.359 -6.665 1.00 90.88 84 PHE A O 1
ATOM 639 N N . PRO A 1 85 ? 11.417 9.354 -7.163 1.00 88.19 85 PRO A N 1
ATOM 640 C CA . PRO A 1 85 ? 10.596 9.566 -8.361 1.00 88.19 85 PRO A CA 1
ATOM 641 C C . PRO A 1 85 ? 10.501 8.389 -9.340 1.00 88.19 85 PRO A C 1
ATOM 643 O O . PRO A 1 85 ? 9.532 8.303 -10.087 1.00 88.19 85 PRO A O 1
ATOM 646 N N . ALA A 1 86 ? 11.496 7.498 -9.370 1.00 90.56 86 ALA A N 1
ATOM 647 C CA . ALA A 1 86 ? 11.465 6.300 -10.212 1.00 90.56 86 ALA A CA 1
ATOM 648 C C . ALA A 1 86 ? 10.751 5.104 -9.555 1.00 90.56 86 ALA A C 1
ATOM 650 O O . ALA A 1 86 ? 10.855 3.992 -10.060 1.00 90.56 86 ALA A O 1
ATOM 651 N N . GLU A 1 87 ? 10.060 5.326 -8.445 1.00 94.75 87 GLU A N 1
ATOM 652 C CA . GLU A 1 87 ? 9.342 4.324 -7.674 1.00 94.75 87 GLU A CA 1
ATOM 653 C C . GLU A 1 87 ? 7.930 4.830 -7.347 1.00 94.75 87 GLU A C 1
ATOM 655 O O . GLU A 1 87 ? 7.673 5.370 -6.266 1.00 94.75 87 GLU A O 1
ATOM 660 N N . PRO A 1 88 ? 7.025 4.800 -8.338 1.00 96.56 88 PRO A N 1
ATOM 661 C CA . PRO A 1 88 ? 5.623 5.124 -8.132 1.00 96.56 88 PRO A CA 1
ATOM 662 C C . PRO A 1 88 ? 4.905 4.003 -7.375 1.00 96.56 88 PRO A C 1
ATOM 664 O O . PRO A 1 88 ? 5.066 2.827 -7.712 1.00 96.56 88 PRO A O 1
ATOM 667 N N . TYR A 1 89 ? 4.075 4.397 -6.410 1.00 98.31 89 TYR A N 1
ATOM 668 C CA . TYR A 1 89 ? 3.221 3.510 -5.625 1.00 98.31 89 TYR A CA 1
ATOM 669 C C . TYR A 1 89 ? 1.737 3.733 -5.942 1.00 98.31 89 TYR A C 1
ATOM 671 O O . TYR A 1 89 ? 1.337 4.850 -6.279 1.00 98.31 89 TYR A O 1
ATOM 679 N N . ASP A 1 90 ? 0.942 2.681 -5.784 1.00 98.62 90 ASP A N 1
ATOM 680 C CA . ASP A 1 90 ? -0.527 2.656 -5.831 1.00 98.62 90 ASP A CA 1
ATOM 681 C C . ASP A 1 90 ? -1.039 1.891 -4.605 1.00 98.62 90 ASP A C 1
ATOM 683 O O . ASP A 1 90 ? -0.466 0.858 -4.236 1.00 98.62 90 ASP A O 1
ATOM 687 N N . VAL A 1 91 ? -2.068 2.405 -3.936 1.00 98.81 91 VAL A N 1
ATOM 688 C CA . VAL A 1 91 ? -2.602 1.833 -2.696 1.00 98.81 91 VAL A CA 1
ATOM 689 C C . VAL A 1 91 ? -4.111 1.794 -2.698 1.00 98.81 91 VAL A C 1
ATOM 691 O O . VAL A 1 91 ? -4.762 2.807 -2.867 1.00 98.81 91 VAL A O 1
ATOM 694 N N . PHE A 1 92 ? -4.695 0.634 -2.414 1.00 98.81 92 PHE A N 1
ATOM 695 C CA . PHE A 1 92 ? -6.144 0.470 -2.519 1.00 98.81 92 PHE A CA 1
ATOM 696 C C . PHE A 1 92 ? -6.684 -0.631 -1.603 1.00 98.81 92 PHE A C 1
ATOM 698 O O . PHE A 1 92 ? -5.954 -1.519 -1.150 1.00 98.81 92 PHE A O 1
ATOM 705 N N . TYR A 1 93 ? -7.994 -0.588 -1.343 1.00 98.62 93 TYR A N 1
ATOM 706 C CA . TYR A 1 93 ? -8.708 -1.697 -0.706 1.00 98.62 93 TYR A CA 1
ATOM 707 C C . TYR A 1 93 ? -8.821 -2.905 -1.634 1.00 98.62 93 TYR A C 1
ATOM 709 O O . TYR A 1 93 ? -9.114 -2.774 -2.827 1.00 98.62 93 TYR A O 1
ATOM 717 N N . SER A 1 94 ? -8.612 -4.093 -1.078 1.00 98.38 94 SER A N 1
ATOM 718 C CA . SER A 1 94 ? -8.444 -5.310 -1.863 1.00 98.38 94 SER A CA 1
ATOM 719 C C . SER A 1 94 ? -9.015 -6.560 -1.201 1.00 98.38 94 SER A C 1
ATOM 721 O O . SER A 1 94 ? -9.435 -6.563 -0.040 1.00 98.38 94 SER A O 1
ATOM 723 N N . ASP A 1 95 ? -9.065 -7.639 -1.978 1.00 97.38 95 ASP A N 1
ATOM 724 C CA . ASP A 1 95 ? -9.215 -8.995 -1.459 1.00 97.38 95 ASP A CA 1
ATOM 725 C C . ASP A 1 95 ? -7.873 -9.575 -0.968 1.00 97.38 95 ASP A C 1
ATOM 727 O O . ASP A 1 95 ? -6.818 -8.944 -1.051 1.00 97.38 95 ASP A O 1
ATOM 731 N N . SER A 1 96 ? -7.895 -10.815 -0.474 1.00 97.00 96 SER A N 1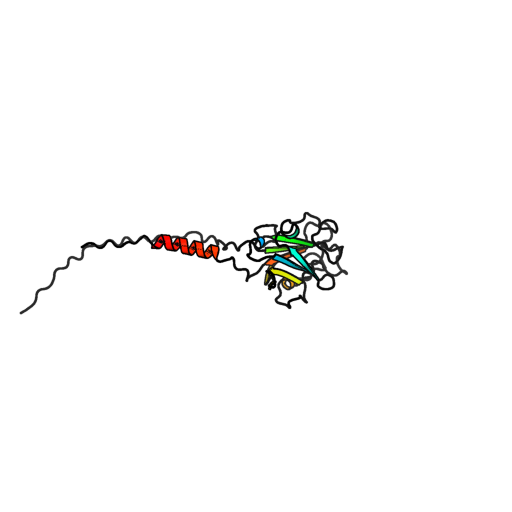
ATOM 732 C CA . SER A 1 96 ? -6.709 -11.491 0.068 1.00 97.00 96 SER A CA 1
ATOM 733 C C . SER A 1 96 ? -5.578 -11.683 -0.953 1.00 97.00 96 SER A C 1
ATOM 735 O O . SER A 1 96 ? -4.407 -11.803 -0.575 1.00 97.00 96 SER A O 1
ATOM 737 N N . ASN A 1 97 ? -5.911 -11.709 -2.245 1.00 97.19 97 ASN A N 1
ATOM 738 C CA . ASN A 1 97 ? -4.982 -11.911 -3.357 1.00 97.19 97 ASN A CA 1
ATOM 739 C C . ASN A 1 97 ? -4.443 -10.586 -3.917 1.00 97.19 97 ASN A C 1
ATOM 741 O O . ASN A 1 97 ? -3.634 -10.591 -4.849 1.00 97.19 97 ASN A O 1
ATOM 745 N N . GLY A 1 98 ? -4.893 -9.461 -3.363 1.00 97.00 98 GLY A N 1
ATOM 746 C CA . GLY A 1 98 ? -4.527 -8.123 -3.792 1.00 97.00 98 GLY A CA 1
ATOM 747 C C . GLY A 1 98 ? -5.241 -7.649 -5.055 1.00 97.00 98 GLY A C 1
ATOM 748 O O . GLY A 1 98 ? -4.752 -6.742 -5.732 1.00 97.00 98 GLY A O 1
ATOM 749 N N . ALA A 1 99 ? -6.381 -8.250 -5.405 1.00 97.12 99 ALA A N 1
ATOM 750 C CA . ALA A 1 99 ? -7.264 -7.693 -6.422 1.00 97.12 99 ALA A CA 1
ATOM 751 C C . ALA A 1 99 ? -8.112 -6.570 -5.813 1.00 97.12 99 ALA A C 1
ATOM 753 O O . ALA A 1 99 ? -8.554 -6.671 -4.669 1.00 97.12 99 ALA A O 1
ATOM 754 N N . PHE A 1 100 ? -8.340 -5.497 -6.575 1.00 97.69 100 PHE A N 1
ATOM 755 C CA . PHE A 1 100 ? -9.128 -4.359 -6.105 1.00 97.69 100 PHE A CA 1
ATOM 756 C C . PHE A 1 100 ? -10.530 -4.797 -5.668 1.00 97.69 100 PHE A C 1
ATOM 758 O O . PHE A 1 100 ? -11.265 -5.431 -6.427 1.00 97.69 100 PHE A O 1
ATOM 765 N N . ASN A 1 101 ? -10.898 -4.421 -4.448 1.00 97.88 101 ASN A N 1
ATOM 766 C CA . ASN A 1 101 ? -12.207 -4.660 -3.874 1.00 97.88 101 ASN A CA 1
ATOM 767 C C . ASN A 1 101 ? -12.487 -3.569 -2.840 1.00 97.88 101 ASN A C 1
ATOM 769 O O . ASN A 1 101 ? -11.974 -3.613 -1.724 1.00 97.88 101 ASN A O 1
ATOM 773 N N . LEU A 1 102 ? -13.347 -2.613 -3.194 1.00 96.81 102 LEU A N 1
ATOM 774 C CA . LEU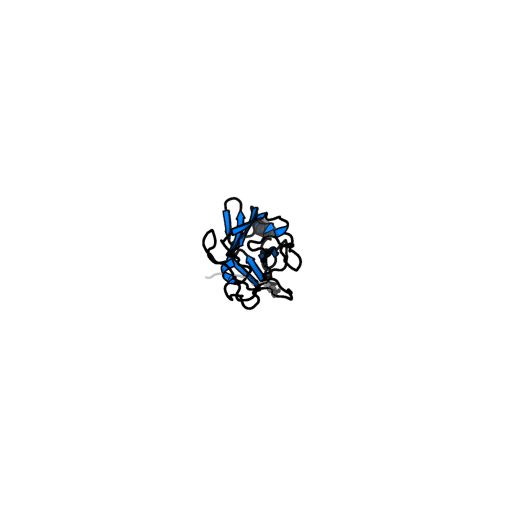 A 1 102 ? -13.734 -1.518 -2.301 1.00 96.81 102 LEU A CA 1
ATOM 775 C C . LEU A 1 102 ? -14.342 -2.016 -0.978 1.00 96.81 102 LEU A C 1
ATOM 777 O O . LEU A 1 102 ? -14.172 -1.387 0.061 1.00 96.81 102 LEU A O 1
ATOM 781 N N . ASN A 1 103 ? -15.021 -3.165 -1.014 1.00 95.38 103 ASN A N 1
ATOM 782 C CA . ASN A 1 103 ? -15.616 -3.809 0.158 1.00 95.38 103 ASN A CA 1
ATOM 783 C C . ASN A 1 103 ? -14.676 -4.849 0.791 1.00 95.38 103 ASN A C 1
ATOM 785 O O . ASN A 1 103 ? -15.114 -5.726 1.534 1.00 95.38 103 ASN A O 1
ATOM 789 N N . GLY A 1 104 ? -13.390 -4.780 0.462 1.00 94.44 104 GLY A N 1
ATOM 790 C CA . GLY A 1 104 ? -12.362 -5.681 0.939 1.00 94.44 104 GLY A CA 1
ATOM 791 C C . GLY A 1 104 ? -11.977 -5.447 2.397 1.00 94.44 104 GLY A C 1
ATOM 792 O O . GLY A 1 104 ? -12.066 -4.344 2.944 1.00 94.44 104 GLY A O 1
ATOM 793 N N . ASN A 1 105 ? -11.512 -6.516 3.031 1.00 95.25 105 ASN A N 1
ATOM 794 C CA . ASN A 1 105 ? -10.920 -6.518 4.366 1.00 95.25 105 ASN A CA 1
ATOM 795 C C . ASN A 1 105 ? -9.378 -6.558 4.323 1.00 95.25 105 ASN A C 1
ATOM 797 O O . ASN A 1 105 ? -8.744 -6.896 5.329 1.00 95.25 105 ASN A O 1
ATOM 801 N N . TYR A 1 106 ? -8.784 -6.200 3.182 1.00 98.12 106 TYR A N 1
ATOM 802 C CA . TYR A 1 106 ? -7.343 -6.098 2.964 1.00 98.12 106 TYR A CA 1
ATOM 803 C C . TYR A 1 106 ? -6.981 -4.732 2.374 1.00 98.12 106 TYR A C 1
ATOM 805 O O . TYR A 1 106 ? -7.822 -4.035 1.799 1.00 98.12 106 TYR A O 1
ATOM 813 N N . VAL A 1 107 ? -5.718 -4.351 2.545 1.00 98.62 107 VAL A N 1
ATOM 814 C CA . VAL A 1 107 ? -5.101 -3.221 1.843 1.00 98.62 107 VAL A CA 1
ATOM 815 C C . VAL A 1 107 ? -3.931 -3.755 1.037 1.00 98.62 107 VAL A C 1
ATOM 817 O O . VAL A 1 107 ? -3.116 -4.525 1.553 1.00 98.62 107 VAL A O 1
ATOM 820 N N . THR A 1 108 ? -3.845 -3.330 -0.217 1.00 98.75 108 THR A N 1
ATOM 821 C CA . THR A 1 108 ? -2.744 -3.663 -1.115 1.00 98.75 108 THR A CA 1
ATOM 822 C C . THR A 1 108 ? -1.934 -2.423 -1.433 1.00 98.75 108 THR A C 1
ATOM 824 O O . THR A 1 108 ? -2.489 -1.355 -1.675 1.00 98.75 108 THR A O 1
ATOM 827 N N . VAL A 1 109 ? -0.617 -2.605 -1.447 1.00 98.81 109 VAL A N 1
ATOM 828 C CA . VAL A 1 109 ? 0.365 -1.654 -1.956 1.00 98.81 109 VAL A CA 1
ATOM 829 C C . VAL A 1 109 ? 1.006 -2.282 -3.186 1.00 98.81 109 VAL A C 1
ATOM 831 O O . VAL A 1 109 ? 1.564 -3.381 -3.103 1.00 98.81 109 VAL A O 1
ATOM 834 N N . GLU A 1 110 ? 0.919 -1.600 -4.321 1.00 98.19 110 GLU A N 1
ATOM 835 C CA . GLU A 1 110 ? 1.645 -1.930 -5.543 1.00 98.19 110 GLU A CA 1
ATOM 836 C C . GLU A 1 110 ? 2.724 -0.882 -5.815 1.00 98.19 110 GLU A C 1
ATOM 838 O O . GLU A 1 110 ? 2.564 0.294 -5.488 1.00 98.19 110 GLU A O 1
ATOM 843 N N . ALA A 1 111 ? 3.829 -1.304 -6.427 1.00 97.12 111 ALA A N 1
ATOM 844 C CA . ALA A 1 111 ? 4.867 -0.391 -6.885 1.00 97.12 111 ALA A CA 1
ATOM 845 C C . ALA A 1 111 ? 5.513 -0.869 -8.186 1.00 97.12 111 ALA A C 1
ATOM 847 O O . ALA A 1 111 ? 5.583 -2.070 -8.480 1.00 97.12 111 ALA A O 1
ATOM 848 N N . ALA A 1 112 ? 6.046 0.085 -8.943 1.00 95.19 112 ALA A N 1
ATOM 849 C CA . ALA A 1 112 ? 6.985 -0.189 -10.021 1.00 95.19 112 ALA A CA 1
ATOM 850 C C . ALA A 1 112 ? 8.373 0.318 -9.634 1.00 95.19 112 ALA A C 1
ATOM 852 O O . ALA A 1 112 ? 8.510 1.398 -9.073 1.00 95.19 112 ALA A O 1
ATOM 853 N N . PHE A 1 113 ? 9.412 -0.435 -9.980 1.00 94.69 113 PHE A N 1
ATOM 854 C CA . PHE A 1 113 ? 10.794 -0.018 -9.776 1.00 94.69 113 PHE A CA 1
ATOM 855 C C . PHE A 1 113 ? 11.658 -0.484 -10.954 1.00 94.69 113 PHE A C 1
ATOM 857 O O . PHE A 1 113 ? 11.826 -1.684 -11.156 1.00 94.69 113 PHE A O 1
ATOM 864 N N . PRO A 1 114 ? 12.208 0.414 -11.787 1.00 92.88 114 PRO A N 1
ATOM 865 C CA . PRO A 1 114 ? 12.758 0.034 -13.088 1.00 92.88 114 PRO A CA 1
ATOM 866 C C . PRO A 1 114 ? 14.233 -0.385 -13.043 1.00 92.88 114 PRO A C 1
ATOM 868 O O . PRO A 1 114 ? 14.835 -0.572 -14.100 1.00 92.88 114 PRO A O 1
ATOM 871 N N . ARG A 1 115 ? 14.855 -0.481 -11.862 1.00 92.94 115 ARG A N 1
ATOM 872 C CA . ARG A 1 115 ? 16.308 -0.663 -11.742 1.00 92.94 115 ARG A CA 1
ATOM 873 C C . ARG A 1 115 ? 16.640 -2.066 -11.218 1.00 92.94 115 ARG A C 1
ATOM 875 O O . ARG A 1 115 ? 16.287 -2.355 -10.080 1.00 92.94 115 ARG A O 1
ATOM 882 N N . PRO A 1 116 ? 17.305 -2.931 -12.006 1.00 94.19 116 PRO A N 1
ATOM 883 C CA . PRO A 1 116 ? 17.873 -4.180 -11.497 1.00 94.19 116 PRO A CA 1
ATOM 884 C C . PRO A 1 116 ? 19.126 -3.911 -10.645 1.00 94.19 116 PRO A C 1
ATOM 886 O O . PRO A 1 116 ? 19.580 -2.764 -10.532 1.00 94.19 116 PRO A O 1
ATOM 889 N N . LEU A 1 117 ? 19.752 -4.974 -10.123 1.00 93.62 117 LEU A N 1
ATOM 890 C CA . LEU A 1 117 ? 21.124 -4.891 -9.602 1.00 93.62 117 LEU A CA 1
ATOM 891 C C . LEU A 1 117 ? 22.056 -4.151 -10.592 1.00 93.62 117 LEU A C 1
ATOM 893 O O . LEU A 1 117 ? 21.934 -4.343 -11.806 1.00 93.62 117 LEU A O 1
ATOM 897 N N . PRO A 1 118 ? 23.003 -3.326 -10.100 1.00 94.25 118 PRO A N 1
ATOM 898 C CA . PRO A 1 118 ? 23.437 -3.200 -8.703 1.00 94.25 118 PRO A CA 1
ATOM 899 C C . PRO A 1 118 ? 22.637 -2.187 -7.861 1.00 94.25 118 PRO A C 1
ATOM 901 O O . PRO A 1 118 ? 23.078 -1.837 -6.769 1.00 94.25 118 PRO A O 1
ATOM 904 N N . ALA A 1 119 ? 21.495 -1.682 -8.343 1.00 92.62 119 ALA A N 1
ATOM 905 C CA . ALA A 1 119 ? 20.611 -0.886 -7.491 1.00 92.62 119 ALA A CA 1
ATOM 906 C C . ALA A 1 119 ? 20.021 -1.746 -6.356 1.00 92.62 119 ALA A C 1
ATOM 908 O O . ALA A 1 119 ? 19.956 -2.972 -6.474 1.00 92.62 119 ALA A O 1
ATOM 909 N N . GLY A 1 120 ? 19.553 -1.099 -5.282 1.00 92.69 120 GLY A N 1
ATOM 910 C CA . GLY A 1 120 ? 18.698 -1.754 -4.281 1.00 92.69 120 GLY A CA 1
ATOM 911 C C . GLY A 1 120 ? 17.390 -2.268 -4.896 1.00 92.69 120 GLY A C 1
ATOM 912 O O . GLY A 1 120 ? 17.200 -2.155 -6.105 1.00 92.69 120 GLY A O 1
ATOM 913 N N . GLY A 1 121 ? 16.493 -2.835 -4.092 1.00 95.06 121 GLY A N 1
ATOM 914 C CA . GLY A 1 121 ? 15.142 -3.192 -4.538 1.00 95.06 121 GLY A CA 1
ATOM 915 C C . GLY A 1 121 ? 14.131 -2.075 -4.276 1.00 95.06 121 GLY A C 1
ATOM 916 O O . GLY A 1 121 ? 14.417 -1.126 -3.545 1.00 95.06 121 GLY A O 1
ATOM 917 N N . GLY A 1 122 ? 12.967 -2.199 -4.905 1.00 96.50 122 GLY A N 1
ATOM 918 C CA . GLY A 1 122 ? 11.815 -1.341 -4.680 1.00 96.50 122 GLY A CA 1
ATOM 919 C C . GLY A 1 122 ? 10.692 -2.015 -3.895 1.00 96.50 122 GLY A C 1
ATOM 920 O O . GLY A 1 122 ? 10.806 -3.172 -3.481 1.00 96.50 122 GLY A O 1
ATOM 921 N N . LEU A 1 123 ? 9.599 -1.273 -3.725 1.00 97.81 123 LEU A N 1
ATOM 922 C CA . LEU A 1 123 ? 8.557 -1.477 -2.727 1.00 97.81 123 LEU A CA 1
ATOM 923 C C . LEU A 1 123 ? 9.207 -1.682 -1.359 1.00 97.81 123 LEU A C 1
ATOM 925 O O . LEU A 1 123 ? 9.184 -2.778 -0.798 1.00 97.81 123 LEU A O 1
ATOM 929 N N . ASN A 1 124 ? 9.837 -0.622 -0.859 1.00 97.75 124 ASN A N 1
ATOM 930 C CA . ASN A 1 124 ? 10.432 -0.596 0.470 1.00 97.75 124 ASN A CA 1
ATOM 931 C C . ASN A 1 124 ? 9.372 -0.137 1.478 1.00 97.75 124 ASN A C 1
ATOM 933 O O . ASN A 1 124 ? 9.303 1.035 1.839 1.00 97.75 124 ASN A O 1
ATOM 937 N N . LEU A 1 125 ? 8.485 -1.053 1.873 1.00 98.38 125 LEU A N 1
ATOM 938 C CA . LEU A 1 125 ? 7.361 -0.803 2.773 1.00 98.38 125 LEU A CA 1
ATOM 939 C C . LEU A 1 125 ? 7.725 -1.268 4.183 1.00 98.38 125 LEU A C 1
ATOM 941 O O . LEU A 1 125 ? 7.980 -2.449 4.401 1.00 98.38 125 LEU A O 1
ATOM 945 N N . GLY A 1 126 ? 7.736 -0.346 5.139 1.00 97.56 126 GLY A N 1
ATOM 946 C CA . GLY A 1 126 ? 7.914 -0.668 6.553 1.00 97.56 126 GLY A CA 1
ATOM 947 C C . GLY A 1 126 ? 6.631 -1.177 7.199 1.00 97.56 126 GLY A C 1
ATOM 948 O O . GLY A 1 126 ? 6.650 -2.146 7.937 1.00 97.56 126 GLY A O 1
ATOM 949 N N . ALA A 1 127 ? 5.494 -0.534 6.923 1.00 98.12 127 ALA A N 1
ATOM 950 C CA . ALA A 1 127 ? 4.238 -0.869 7.586 1.00 98.12 127 ALA A CA 1
ATOM 951 C C . ALA A 1 127 ? 3.010 -0.219 6.939 1.00 98.12 127 ALA A C 1
ATOM 953 O O . ALA A 1 127 ? 3.116 0.776 6.214 1.00 98.12 127 ALA A O 1
ATOM 954 N N . VAL A 1 128 ? 1.831 -0.730 7.310 1.00 98.44 128 VAL A N 1
ATOM 955 C CA . VAL A 1 128 ? 0.528 -0.098 7.061 1.00 98.44 128 VAL A CA 1
ATOM 956 C C . VAL A 1 128 ? -0.251 0.037 8.371 1.00 98.44 128 VAL A C 1
ATOM 958 O O . VAL A 1 128 ? -0.451 -0.943 9.089 1.00 98.44 128 VAL A O 1
ATOM 961 N N . ASP A 1 129 ? -0.731 1.245 8.661 1.00 98.00 129 ASP A N 1
ATOM 962 C CA . ASP A 1 129 ? -1.547 1.559 9.835 1.00 98.00 129 ASP A CA 1
ATOM 963 C C . ASP A 1 129 ? -2.951 2.017 9.435 1.00 98.00 129 ASP A C 1
ATOM 965 O O . ASP A 1 129 ? -3.116 2.880 8.571 1.00 98.00 129 ASP A O 1
ATOM 969 N N . LEU A 1 130 ? -3.966 1.529 10.144 1.00 97.56 130 LEU A N 1
ATOM 970 C CA . LEU A 1 130 ? -5.276 2.176 10.207 1.00 97.56 130 LEU A CA 1
ATOM 971 C C . LEU A 1 130 ? -5.253 3.253 11.287 1.00 97.56 130 LEU A C 1
ATOM 973 O O . LEU A 1 130 ? -4.748 3.017 12.382 1.00 97.56 130 LEU A O 1
ATOM 977 N N . ILE A 1 131 ? -5.816 4.423 11.004 1.00 97.81 131 ILE A N 1
ATOM 978 C CA . ILE A 1 131 ? -5.832 5.564 11.923 1.00 97.81 131 ILE A CA 1
ATOM 979 C C . ILE A 1 131 ? -7.252 5.792 12.446 1.00 97.81 131 ILE A C 1
ATOM 981 O O . ILE A 1 131 ? -8.188 5.939 11.663 1.00 97.81 131 ILE A O 1
ATOM 985 N N . PHE A 1 132 ? -7.393 5.867 13.771 1.00 95.94 132 PHE A N 1
ATOM 986 C CA . PHE A 1 132 ? -8.645 6.085 14.500 1.00 95.94 132 PHE A CA 1
ATOM 987 C C . PHE A 1 132 ? -8.492 7.295 15.428 1.00 95.94 132 PHE A C 1
ATOM 989 O O . PHE A 1 132 ? -8.206 7.163 16.624 1.00 95.94 132 PHE A O 1
ATOM 996 N N . GLY A 1 133 ? -8.615 8.501 14.866 1.00 90.38 133 GLY A N 1
ATOM 997 C CA . GLY A 1 133 ? -8.395 9.745 15.609 1.00 90.38 133 GLY A CA 1
ATOM 998 C C . GLY A 1 133 ? -6.971 9.838 16.171 1.00 90.38 133 GLY A C 1
ATOM 999 O O . GLY A 1 133 ? -6.021 10.021 15.416 1.00 90.38 133 GLY A O 1
ATOM 1000 N N . SER A 1 134 ? -6.823 9.724 17.495 1.00 89.56 134 SER A N 1
ATOM 1001 C CA . SER A 1 134 ? -5.530 9.772 18.198 1.00 89.56 134 SER A CA 1
ATOM 1002 C C . SER A 1 134 ? -4.827 8.417 18.333 1.00 89.56 134 SER A C 1
ATOM 1004 O O . SER A 1 134 ? -3.712 8.363 18.850 1.00 89.56 134 SER A O 1
ATOM 1006 N N . SER A 1 135 ? -5.460 7.329 17.892 1.00 94.06 135 SER A N 1
ATOM 1007 C CA . SER A 1 135 ? -4.904 5.975 17.956 1.00 94.06 135 SER A CA 1
ATOM 1008 C C . SER A 1 135 ? -4.662 5.401 16.561 1.00 94.06 135 SER A C 1
ATOM 1010 O O . SER A 1 135 ? -5.211 5.887 15.570 1.00 94.06 135 SER A O 1
ATOM 1012 N N . SER A 1 136 ? -3.832 4.365 16.478 1.00 95.12 136 SER A N 1
ATOM 1013 C CA . SER A 1 136 ? -3.611 3.610 15.249 1.00 95.12 136 SER A CA 1
ATOM 1014 C C . SER A 1 136 ? -3.601 2.109 15.512 1.00 95.12 136 SER A C 1
ATOM 1016 O O . SER A 1 136 ? -3.339 1.653 16.626 1.00 95.12 136 SER A O 1
ATOM 1018 N N . LEU A 1 137 ? -3.888 1.343 14.464 1.00 94.62 137 LEU A N 1
ATOM 1019 C CA . LEU A 1 137 ? -3.814 -0.107 14.453 1.00 94.62 137 LEU A CA 1
ATOM 1020 C C . LEU A 1 137 ? -2.908 -0.554 13.301 1.00 94.62 137 LEU A C 1
ATOM 1022 O O . LEU A 1 137 ? -3.253 -0.389 12.131 1.00 94.62 137 LEU A O 1
ATOM 1026 N N . ARG A 1 138 ? -1.756 -1.129 13.647 1.00 96.88 138 ARG A N 1
ATOM 1027 C CA . ARG A 1 138 ? -0.761 -1.672 12.713 1.00 96.88 138 ARG A CA 1
ATOM 1028 C C . ARG A 1 138 ? -1.227 -2.999 12.117 1.00 96.88 138 ARG A C 1
ATOM 1030 O O . ARG A 1 138 ? -1.785 -3.821 12.846 1.00 96.88 138 ARG A O 1
ATOM 1037 N N . ALA A 1 139 ? -1.009 -3.191 10.816 1.00 97.00 139 ALA A N 1
ATOM 1038 C CA . ALA A 1 139 ? -1.254 -4.466 10.147 1.00 97.00 139 ALA A CA 1
ATOM 1039 C C . ALA A 1 139 ? -0.307 -5.542 10.687 1.00 97.00 139 ALA A C 1
ATOM 1041 O O . ALA A 1 139 ? 0.882 -5.291 10.848 1.00 97.00 139 ALA A O 1
ATOM 1042 N N . ASP A 1 140 ? -0.831 -6.732 10.964 1.00 96.50 140 ASP A N 1
ATOM 1043 C CA . ASP A 1 140 ? -0.099 -7.828 11.616 1.00 96.50 140 ASP A CA 1
ATOM 1044 C C . ASP A 1 140 ? -0.241 -9.166 10.875 1.00 96.50 140 ASP A C 1
ATOM 1046 O O . ASP A 1 140 ? 0.180 -10.213 11.366 1.00 96.50 140 ASP A O 1
ATOM 1050 N N . VAL A 1 141 ? -0.845 -9.143 9.685 1.00 96.81 141 VAL A N 1
ATOM 1051 C CA . VAL A 1 141 ? -1.034 -10.325 8.844 1.00 96.81 141 VAL A CA 1
ATOM 1052 C C . VAL A 1 141 ? -0.655 -10.001 7.406 1.00 96.81 141 VAL A C 1
ATOM 1054 O O . VAL A 1 141 ? -1.295 -9.171 6.758 1.00 96.81 141 VAL A O 1
ATOM 1057 N N . LEU A 1 142 ? 0.356 -10.698 6.887 1.00 98.38 142 LEU A N 1
ATOM 1058 C CA . LEU A 1 142 ? 0.690 -10.712 5.465 1.00 98.38 142 LEU A CA 1
ATOM 1059 C C . LEU A 1 142 ? -0.227 -11.713 4.752 1.00 98.38 142 LEU A C 1
ATOM 1061 O O . LEU A 1 142 ? -0.257 -12.889 5.107 1.00 98.38 142 LEU A O 1
ATOM 1065 N N . SER A 1 143 ? -0.976 -11.249 3.754 1.00 98.06 143 SER A N 1
ATOM 1066 C CA . SER A 1 143 ? -1.948 -12.073 3.023 1.00 98.06 143 SER A CA 1
ATOM 1067 C C . SER A 1 143 ? -1.381 -12.626 1.718 1.00 98.06 143 SER A C 1
ATOM 1069 O O . SER A 1 143 ? -1.494 -13.814 1.433 1.00 98.06 143 SER A O 1
ATOM 1071 N N . SER A 1 144 ? -0.774 -11.764 0.901 1.00 98.44 144 SER A N 1
ATOM 1072 C CA . SER A 1 144 ? -0.157 -12.153 -0.369 1.00 98.44 144 SER A CA 1
ATOM 1073 C C . SER A 1 144 ? 0.876 -11.121 -0.808 1.00 98.44 144 SER A C 1
ATOM 1075 O O . SER A 1 144 ? 0.839 -9.966 -0.381 1.00 98.44 144 SER A O 1
ATOM 1077 N N . TRP A 1 145 ? 1.799 -11.526 -1.678 1.00 98.50 145 TRP A N 1
ATOM 1078 C CA . TRP A 1 145 ? 2.844 -10.648 -2.197 1.00 98.50 145 TRP A CA 1
ATOM 1079 C C . TRP A 1 145 ? 3.291 -11.061 -3.600 1.00 98.50 145 TRP A C 1
ATOM 1081 O O . TRP A 1 145 ? 2.978 -12.154 -4.075 1.00 98.50 145 TRP A O 1
ATOM 1091 N N . VAL A 1 146 ? 4.002 -10.156 -4.268 1.00 97.56 146 VAL A N 1
ATOM 1092 C CA . VAL A 1 146 ? 4.705 -10.387 -5.534 1.00 97.56 146 VAL A CA 1
ATOM 1093 C C . VAL A 1 146 ? 6.070 -9.713 -5.422 1.00 97.56 146 VAL A C 1
ATOM 1095 O O . VAL A 1 146 ? 6.156 -8.486 -5.405 1.00 97.56 146 VAL A O 1
ATOM 1098 N N . GLY A 1 147 ? 7.124 -10.524 -5.307 1.00 96.81 147 GLY A N 1
ATOM 1099 C CA . GLY A 1 147 ? 8.519 -10.090 -5.414 1.00 96.81 147 GLY A CA 1
ATOM 1100 C C . GLY A 1 147 ? 9.091 -10.494 -6.771 1.00 96.81 147 GLY A C 1
ATOM 1101 O O . GLY A 1 147 ? 8.786 -11.582 -7.262 1.00 96.81 147 GLY A O 1
ATOM 1102 N N . LEU A 1 148 ? 9.878 -9.620 -7.402 1.00 95.44 148 LEU A N 1
ATOM 1103 C CA . LEU A 1 148 ? 10.326 -9.791 -8.787 1.00 95.44 148 LEU A CA 1
ATOM 1104 C C . LEU A 1 148 ? 11.813 -9.483 -8.973 1.00 95.44 148 LEU A C 1
ATOM 1106 O O . LEU A 1 148 ? 12.356 -8.528 -8.421 1.00 95.44 148 LEU A O 1
ATOM 1110 N N . GLY A 1 149 ? 12.441 -10.245 -9.866 1.00 93.94 149 GLY A N 1
ATOM 1111 C CA . GLY A 1 149 ? 13.761 -9.938 -10.402 1.00 93.94 149 GLY A CA 1
ATOM 1112 C C . GLY A 1 149 ? 14.932 -10.169 -9.441 1.00 93.94 149 GLY A C 1
ATOM 1113 O O . GLY A 1 149 ? 14.798 -10.830 -8.415 1.00 93.94 149 GLY A O 1
ATOM 1114 N N . ASN A 1 150 ? 16.122 -9.696 -9.823 1.00 94.94 150 ASN A N 1
ATOM 1115 C CA . ASN A 1 150 ? 17.387 -10.133 -9.208 1.00 94.94 150 ASN A CA 1
ATOM 1116 C C . ASN A 1 150 ? 17.805 -9.372 -7.937 1.00 94.94 150 ASN A C 1
ATOM 1118 O O . ASN A 1 150 ? 18.790 -9.746 -7.307 1.00 94.94 150 ASN A O 1
ATOM 1122 N N . ASN A 1 151 ? 17.073 -8.324 -7.568 1.00 95.88 151 ASN A N 1
ATOM 1123 C CA . ASN A 1 151 ? 17.248 -7.545 -6.340 1.00 95.88 151 ASN A CA 1
ATOM 1124 C C . ASN A 1 151 ? 16.066 -7.709 -5.365 1.00 95.88 151 ASN A C 1
ATOM 1126 O O . ASN A 1 151 ? 15.962 -6.945 -4.408 1.00 95.88 151 ASN A O 1
ATOM 1130 N N . TYR A 1 152 ? 15.180 -8.686 -5.592 1.00 97.56 152 TYR A N 1
ATOM 1131 C CA . TYR A 1 152 ? 14.208 -9.123 -4.589 1.00 97.56 152 TYR A CA 1
ATOM 1132 C C . TYR A 1 152 ? 14.924 -9.865 -3.454 1.00 97.56 152 TYR A C 1
ATOM 1134 O O . TYR A 1 152 ? 15.714 -10.777 -3.707 1.00 97.56 152 TYR A O 1
ATOM 1142 N N . ILE A 1 153 ? 14.625 -9.506 -2.203 1.00 98.25 153 ILE A N 1
ATOM 1143 C CA . ILE A 1 153 ? 15.092 -10.228 -1.017 1.00 98.25 153 ILE A CA 1
ATOM 1144 C C . ILE A 1 153 ? 13.939 -11.091 -0.497 1.00 98.25 153 ILE A C 1
ATOM 1146 O O . ILE A 1 153 ? 13.024 -10.592 0.160 1.00 98.25 153 ILE A O 1
ATOM 1150 N N . ALA A 1 154 ? 13.980 -12.392 -0.792 1.00 98.12 154 ALA A N 1
ATOM 1151 C CA . ALA A 1 154 ? 12.979 -13.345 -0.313 1.00 98.12 154 ALA A CA 1
ATOM 1152 C C . ALA A 1 154 ? 12.941 -13.401 1.221 1.00 98.12 154 ALA A C 1
ATOM 1154 O O . ALA A 1 154 ? 13.988 -13.428 1.872 1.00 98.12 154 ALA A O 1
ATOM 1155 N N . GLY A 1 155 ? 11.738 -13.422 1.794 1.00 98.12 155 GLY A N 1
ATOM 1156 C CA . GLY A 1 155 ? 11.528 -13.340 3.235 1.00 98.12 155 GLY A CA 1
ATOM 1157 C C . GLY A 1 155 ? 11.511 -11.909 3.771 1.00 98.12 155 GLY A C 1
ATOM 1158 O O . GLY A 1 155 ? 11.222 -11.732 4.947 1.00 98.12 155 GLY A O 1
ATOM 1159 N N . SER A 1 156 ? 11.782 -10.883 2.956 1.00 98.25 156 SER A N 1
ATOM 1160 C CA . SER A 1 156 ? 11.633 -9.489 3.402 1.00 98.25 156 SER A CA 1
ATOM 1161 C C . SER A 1 156 ? 10.171 -9.047 3.459 1.00 98.25 156 SER A C 1
ATOM 1163 O O . SER A 1 156 ? 9.854 -8.139 4.214 1.00 98.25 156 SER A O 1
ATOM 1165 N N . GLU A 1 157 ? 9.261 -9.701 2.728 1.00 98.44 157 GLU A N 1
ATOM 1166 C CA . GLU A 1 157 ? 7.831 -9.366 2.680 1.00 98.44 157 GLU A CA 1
ATOM 1167 C C . GLU A 1 157 ? 7.141 -9.372 4.055 1.00 98.44 157 GLU A C 1
ATOM 1169 O O . GLU A 1 157 ? 6.201 -8.608 4.271 1.00 98.44 157 GLU A O 1
ATOM 1174 N N . VAL A 1 158 ? 7.615 -10.193 5.000 1.00 98.06 158 VAL A N 1
ATOM 1175 C CA . VAL A 1 158 ? 7.044 -10.264 6.357 1.00 98.06 158 VAL A CA 1
ATOM 1176 C C . VAL A 1 158 ? 7.362 -9.028 7.194 1.00 98.06 158 VAL A C 1
ATOM 1178 O O . VAL A 1 158 ? 6.673 -8.780 8.178 1.00 98.06 158 VAL A O 1
ATOM 1181 N N . LEU A 1 159 ? 8.360 -8.232 6.793 1.00 97.81 159 LEU A N 1
ATOM 1182 C CA . LEU A 1 159 ? 8.730 -6.998 7.485 1.00 97.81 159 LEU A CA 1
ATOM 1183 C C . LEU A 1 159 ? 7.637 -5.927 7.366 1.00 97.81 159 LEU A C 1
ATOM 1185 O O . LEU A 1 159 ? 7.543 -5.078 8.233 1.00 97.81 159 LEU A O 1
ATOM 1189 N N . ALA A 1 160 ? 6.739 -6.004 6.373 1.00 97.38 160 ALA A N 1
ATOM 1190 C CA . ALA A 1 160 ? 5.590 -5.091 6.273 1.00 97.38 160 ALA A CA 1
ATOM 1191 C C . ALA A 1 160 ? 4.549 -5.257 7.400 1.00 97.38 160 ALA A C 1
ATOM 1193 O O . ALA A 1 160 ? 3.631 -4.438 7.516 1.00 97.38 160 ALA A O 1
ATOM 1194 N N . VAL A 1 161 ? 4.627 -6.350 8.164 1.00 97.12 161 VAL A N 1
ATOM 1195 C CA . VAL A 1 161 ? 3.671 -6.714 9.223 1.00 97.12 161 VAL A CA 1
ATOM 1196 C C . VAL A 1 161 ? 4.370 -7.154 10.508 1.00 97.12 161 VAL A C 1
ATOM 1198 O O . VAL A 1 161 ? 3.746 -7.780 11.370 1.00 97.12 161 VAL A O 1
ATOM 1201 N N . ASP A 1 162 ? 5.668 -6.876 10.638 1.00 90.50 162 ASP A N 1
ATOM 1202 C CA . ASP A 1 162 ? 6.367 -7.167 11.877 1.00 90.50 162 ASP A CA 1
ATOM 1203 C C . ASP A 1 162 ? 5.901 -6.216 12.997 1.00 90.50 162 ASP A C 1
ATOM 1205 O O . ASP A 1 162 ? 5.408 -5.103 12.788 1.00 90.50 162 ASP A O 1
ATOM 1209 N N . THR A 1 163 ? 5.938 -6.714 14.232 1.00 75.62 163 THR A N 1
ATOM 1210 C CA . THR A 1 163 ? 5.512 -5.940 15.402 1.00 75.62 163 THR A CA 1
ATOM 1211 C C . THR A 1 163 ? 6.682 -5.118 15.920 1.00 75.62 163 THR A C 1
ATOM 1213 O O . THR A 1 163 ? 7.255 -5.439 16.965 1.00 75.62 163 THR A O 1
ATOM 1216 N N . ASP A 1 164 ? 7.063 -4.098 15.161 1.00 76.25 164 ASP A N 1
ATOM 1217 C CA . ASP A 1 164 ? 8.142 -3.191 15.522 1.00 76.25 164 ASP A CA 1
ATOM 1218 C C . ASP A 1 164 ? 7.647 -1.925 16.251 1.00 76.25 164 ASP A C 1
ATOM 1220 O O . ASP A 1 164 ? 6.587 -1.904 16.889 1.00 76.25 164 ASP A O 1
ATOM 1224 N N . THR A 1 165 ? 8.480 -0.884 16.277 1.00 85.44 165 THR A N 1
ATOM 1225 C CA . THR A 1 165 ? 8.192 0.377 16.962 1.00 85.44 165 THR A CA 1
ATOM 1226 C C . THR A 1 165 ? 7.099 1.199 16.265 1.00 85.44 165 THR A C 1
ATOM 1228 O O . THR A 1 165 ? 6.689 0.953 15.135 1.00 85.44 165 THR A O 1
ATOM 1231 N N . ALA A 1 166 ? 6.608 2.244 16.941 1.00 86.50 166 ALA A N 1
ATOM 1232 C CA . ALA A 1 166 ? 5.565 3.115 16.386 1.00 86.50 166 ALA A CA 1
ATOM 1233 C C . ALA A 1 166 ? 5.935 3.720 15.013 1.00 86.50 166 ALA A C 1
ATOM 1235 O O . ALA A 1 166 ? 5.064 3.891 14.164 1.00 86.50 166 ALA A O 1
ATOM 1236 N N . ILE A 1 167 ? 7.220 4.018 14.807 1.00 92.06 167 ILE A N 1
ATOM 1237 C CA . ILE A 1 167 ? 7.824 4.289 13.497 1.00 92.06 167 ILE A CA 1
ATOM 1238 C C . ILE A 1 167 ? 8.614 3.036 13.136 1.00 92.06 167 ILE A C 1
ATOM 1240 O O . ILE A 1 167 ? 9.407 2.615 13.986 1.00 92.06 167 ILE A O 1
ATOM 1244 N N . PRO A 1 168 ? 8.425 2.443 11.948 1.00 94.19 168 PRO A N 1
ATOM 1245 C CA . PRO A 1 168 ? 9.115 1.214 11.648 1.00 94.19 168 PRO A CA 1
ATOM 1246 C C . PRO A 1 168 ? 10.624 1.419 11.482 1.00 94.19 168 PRO A C 1
ATOM 1248 O O . PRO A 1 168 ? 11.082 2.531 11.211 1.00 94.19 168 PRO A O 1
ATOM 1251 N N . SER A 1 169 ? 11.398 0.354 11.672 1.00 94.44 169 SER A N 1
ATOM 1252 C CA . SER A 1 169 ? 12.864 0.341 11.481 1.00 94.44 169 SER A CA 1
ATOM 1253 C C . SER A 1 169 ? 13.340 -0.707 10.472 1.00 94.44 169 SER A C 1
ATOM 1255 O O . SER A 1 169 ? 14.491 -0.677 10.034 1.00 94.44 169 SER A O 1
ATOM 1257 N N . THR A 1 170 ? 12.440 -1.606 10.090 1.00 96.06 170 THR A N 1
ATOM 1258 C CA . THR A 1 170 ? 12.590 -2.628 9.058 1.00 96.06 170 THR A CA 1
ATOM 1259 C C . THR A 1 170 ? 11.678 -2.287 7.880 1.00 96.06 170 THR A C 1
ATOM 1261 O O . THR A 1 170 ? 10.788 -1.440 7.981 1.00 96.06 170 THR A O 1
ATOM 1264 N N . PHE A 1 171 ? 11.946 -2.882 6.719 1.00 97.44 171 PHE A N 1
ATOM 1265 C CA . PHE A 1 171 ? 11.139 -2.683 5.519 1.00 97.44 171 PHE A CA 1
ATOM 1266 C C . PHE A 1 171 ? 11.342 -3.821 4.526 1.00 97.44 171 PHE A C 1
ATOM 1268 O O . PHE A 1 171 ? 12.385 -4.477 4.505 1.00 97.44 171 PHE A O 1
ATOM 1275 N N . THR A 1 172 ? 10.334 -4.045 3.690 1.00 98.38 172 THR A N 1
ATOM 1276 C CA . THR A 1 172 ? 10.391 -5.018 2.597 1.00 98.38 172 THR A CA 1
ATOM 1277 C C . THR A 1 172 ? 11.423 -4.619 1.543 1.00 98.38 172 THR A C 1
ATOM 1279 O O . THR A 1 172 ? 11.780 -3.459 1.414 1.00 98.38 172 THR A O 1
ATOM 1282 N N . THR A 1 173 ? 11.893 -5.554 0.726 1.00 98.12 173 THR A N 1
ATOM 1283 C CA . THR A 1 173 ? 12.656 -5.244 -0.492 1.00 98.12 173 THR A CA 1
ATOM 1284 C C . THR A 1 173 ? 12.176 -6.184 -1.583 1.00 98.12 173 THR A C 1
ATOM 1286 O O . THR A 1 173 ? 12.664 -7.308 -1.694 1.00 98.12 173 THR A O 1
ATOM 1289 N N . MET A 1 174 ? 11.197 -5.744 -2.379 1.00 98.06 174 MET A N 1
ATOM 1290 C CA . MET A 1 174 ? 10.435 -6.607 -3.295 1.00 98.06 174 MET A CA 1
ATOM 1291 C C . MET A 1 174 ? 11.061 -6.751 -4.688 1.00 98.06 174 MET A C 1
ATOM 1293 O O . MET A 1 174 ? 10.623 -7.590 -5.473 1.00 98.06 174 MET A O 1
ATOM 1297 N N . GLY A 1 175 ? 12.110 -5.985 -4.987 1.00 96.75 175 GLY A N 1
ATOM 1298 C CA . GLY A 1 175 ? 12.929 -6.147 -6.187 1.00 96.75 175 GLY A CA 1
ATOM 1299 C C . GLY A 1 175 ? 12.614 -5.141 -7.289 1.00 96.75 175 GLY A C 1
ATOM 1300 O O . GLY A 1 175 ? 12.580 -3.945 -7.019 1.00 96.75 175 GLY A O 1
ATOM 1301 N N . HIS A 1 176 ? 12.447 -5.575 -8.539 1.00 95.25 176 HIS A N 1
ATOM 1302 C CA . HIS A 1 176 ? 12.291 -4.656 -9.671 1.00 95.25 176 HIS A CA 1
ATOM 1303 C C . HIS A 1 176 ? 11.327 -5.157 -10.746 1.00 95.25 176 HIS A C 1
ATOM 1305 O O . HIS A 1 176 ? 11.133 -6.350 -10.959 1.00 95.25 176 HIS A O 1
ATOM 1311 N N . THR A 1 177 ? 10.765 -4.208 -11.486 1.00 92.94 177 THR A N 1
ATOM 1312 C CA . THR A 1 177 ? 9.836 -4.408 -12.598 1.00 92.94 177 THR A CA 1
ATOM 1313 C C . THR A 1 177 ? 10.498 -3.994 -13.912 1.00 92.94 177 THR A C 1
ATOM 1315 O O . THR A 1 177 ? 10.036 -3.050 -14.545 1.00 92.94 177 THR A O 1
ATOM 1318 N N . THR A 1 178 ? 11.606 -4.604 -14.349 1.00 82.00 178 THR A N 1
ATOM 1319 C CA . THR A 1 178 ? 12.101 -4.319 -15.717 1.00 82.00 178 THR A CA 1
ATOM 1320 C C . THR A 1 178 ? 11.149 -4.873 -16.768 1.00 82.00 178 THR A C 1
ATOM 1322 O O . THR A 1 178 ? 10.519 -5.906 -16.564 1.00 82.00 178 THR A O 1
ATOM 1325 N N . ALA A 1 179 ? 11.060 -4.174 -17.897 1.00 65.12 179 ALA A N 1
ATOM 1326 C CA . ALA A 1 179 ? 10.134 -4.482 -18.973 1.00 65.12 179 ALA A CA 1
ATOM 1327 C C . ALA A 1 179 ? 10.269 -5.925 -19.519 1.00 65.12 179 ALA A C 1
ATOM 1329 O O . ALA A 1 179 ? 11.387 -6.445 -19.592 1.00 65.12 179 ALA A O 1
ATOM 1330 N N . PRO A 1 180 ? 9.157 -6.523 -19.994 1.00 59.53 180 PRO A N 1
ATOM 1331 C CA . PRO A 1 180 ? 7.800 -5.960 -20.016 1.00 59.53 180 PRO A CA 1
ATOM 1332 C C . PRO A 1 180 ? 7.077 -6.041 -18.656 1.00 59.53 180 PRO A C 1
ATOM 1334 O O . PRO A 1 180 ? 7.108 -7.057 -17.969 1.00 59.53 180 PRO A O 1
ATOM 1337 N N . HIS A 1 181 ? 6.388 -4.952 -18.292 1.00 64.81 181 HIS A N 1
ATOM 1338 C CA . HIS A 1 181 ? 5.705 -4.752 -17.006 1.00 64.81 181 HIS A CA 1
ATOM 1339 C C . HIS A 1 181 ? 4.353 -5.481 -16.934 1.00 64.81 181 HIS A C 1
ATOM 1341 O O . HIS A 1 181 ? 3.297 -4.854 -16.881 1.00 64.81 181 HIS A O 1
ATOM 1347 N N . THR A 1 182 ? 4.348 -6.812 -16.967 1.00 70.62 182 THR A N 1
ATOM 1348 C CA . THR A 1 182 ? 3.088 -7.568 -16.834 1.00 70.62 182 THR A CA 1
ATOM 1349 C C . THR A 1 182 ? 2.589 -7.643 -15.391 1.00 70.62 182 THR A C 1
ATOM 1351 O O . THR A 1 182 ? 1.453 -8.050 -15.165 1.00 70.62 182 THR A O 1
ATOM 1354 N N . GLN A 1 183 ? 3.433 -7.289 -14.418 1.00 81.56 183 GLN A N 1
ATOM 1355 C CA . GLN A 1 183 ? 3.150 -7.348 -12.985 1.00 81.56 183 GLN A CA 1
ATOM 1356 C C . GLN A 1 183 ? 3.821 -6.178 -12.254 1.00 81.56 183 GLN A C 1
ATOM 1358 O O . GLN A 1 183 ? 4.860 -5.676 -12.693 1.00 81.56 183 GLN A O 1
ATOM 1363 N N . HIS A 1 184 ? 3.229 -5.774 -11.132 1.00 93.12 184 HIS A N 1
ATOM 1364 C CA . HIS A 1 184 ? 3.823 -4.854 -10.166 1.00 93.12 184 HIS A CA 1
ATOM 1365 C C . HIS A 1 184 ? 4.429 -5.635 -8.999 1.00 93.12 184 HIS A C 1
ATOM 1367 O O . HIS A 1 184 ? 4.005 -6.758 -8.707 1.00 93.12 184 HIS A O 1
ATOM 1373 N N . LEU A 1 185 ? 5.391 -5.018 -8.312 1.00 97.19 185 LEU A N 1
ATOM 1374 C CA . LEU A 1 185 ? 5.734 -5.434 -6.955 1.00 97.19 185 LEU A CA 1
ATOM 1375 C C . LEU A 1 185 ? 4.482 -5.260 -6.100 1.00 97.19 185 LEU A C 1
ATOM 1377 O O . LEU A 1 185 ? 3.769 -4.271 -6.282 1.00 97.19 185 LEU A O 1
ATOM 1381 N N . ARG A 1 186 ? 4.196 -6.197 -5.197 1.00 98.06 186 ARG A N 1
ATOM 1382 C CA . ARG A 1 186 ? 2.957 -6.144 -4.414 1.00 98.06 186 ARG A CA 1
ATOM 1383 C C . ARG A 1 186 ? 3.139 -6.670 -3.006 1.00 98.06 186 ARG A C 1
ATOM 1385 O O . ARG A 1 186 ? 3.737 -7.727 -2.823 1.00 98.06 186 ARG A O 1
ATOM 1392 N N . VAL A 1 187 ? 2.511 -5.999 -2.049 1.00 98.75 187 VAL A N 1
ATOM 1393 C CA . VAL A 1 187 ? 2.295 -6.486 -0.683 1.00 98.75 187 VAL A CA 1
ATOM 1394 C C . VAL A 1 187 ? 0.830 -6.253 -0.314 1.00 98.75 187 VAL A C 1
ATOM 1396 O O . VAL A 1 187 ? 0.299 -5.165 -0.525 1.00 98.75 187 VAL A O 1
ATOM 1399 N N . THR A 1 188 ? 0.164 -7.279 0.214 1.00 98.81 188 THR A N 1
ATOM 1400 C CA . THR A 1 188 ? -1.229 -7.215 0.678 1.00 98.81 188 THR A CA 1
ATOM 1401 C C . THR A 1 188 ? -1.296 -7.618 2.138 1.00 98.81 188 THR A C 1
ATOM 1403 O O . THR A 1 188 ? -0.841 -8.706 2.501 1.00 98.81 188 THR A O 1
ATOM 1406 N N . VAL A 1 189 ? -1.892 -6.763 2.964 1.00 98.56 189 VAL A N 1
ATOM 1407 C CA . VAL A 1 189 ? -1.911 -6.921 4.420 1.00 98.56 189 VAL A CA 1
ATOM 1408 C C . VAL A 1 189 ? -3.319 -6.861 4.990 1.00 98.56 189 VAL A C 1
ATOM 1410 O O . VAL A 1 189 ? -4.256 -6.347 4.371 1.00 98.56 189 VAL A O 1
ATOM 1413 N N . THR A 1 190 ? -3.466 -7.389 6.201 1.00 97.00 190 THR A N 1
ATOM 1414 C CA . THR A 1 190 ? -4.681 -7.254 6.993 1.00 97.00 190 THR A CA 1
ATOM 1415 C C . THR A 1 190 ? -4.388 -7.216 8.497 1.00 97.00 190 THR A C 1
ATOM 1417 O O . THR A 1 190 ? -3.238 -7.245 8.930 1.00 97.00 190 THR A O 1
ATOM 1420 N N . TRP A 1 191 ? -5.453 -7.117 9.289 1.00 94.56 191 TRP A N 1
ATOM 1421 C CA . TRP A 1 191 ? -5.433 -6.908 10.730 1.00 94.56 191 TRP A CA 1
ATOM 1422 C C . TRP A 1 191 ? -6.192 -8.026 11.439 1.00 94.56 191 TRP A C 1
ATOM 1424 O O . TRP A 1 191 ? -7.417 -8.113 11.328 1.00 94.56 191 TRP A O 1
ATOM 1434 N N . SER A 1 192 ? -5.495 -8.848 12.216 1.00 91.25 192 SER A N 1
ATOM 1435 C CA . SER A 1 192 ? -6.104 -9.910 13.024 1.00 91.25 192 SER A CA 1
ATOM 1436 C C . SER A 1 192 ? -7.031 -9.350 14.112 1.00 91.25 192 SER A C 1
ATOM 1438 O O . SER A 1 192 ? -8.043 -9.957 14.457 1.00 91.25 192 SER A O 1
ATOM 1440 N N . LYS A 1 193 ? -6.713 -8.150 14.613 1.00 86.19 193 LYS A N 1
ATOM 1441 C CA . LYS A 1 193 ? -7.428 -7.465 15.704 1.00 86.19 193 LYS A CA 1
ATOM 1442 C C . LYS A 1 193 ? -8.572 -6.569 15.228 1.00 86.19 193 LYS A C 1
ATOM 1444 O O . LYS A 1 193 ? -9.249 -5.964 16.056 1.00 86.19 193 LYS A O 1
ATOM 1449 N N . LEU A 1 194 ? -8.797 -6.458 13.918 1.00 83.06 194 LEU A N 1
ATOM 1450 C CA . LEU A 1 194 ? -9.902 -5.671 13.375 1.00 83.06 194 LEU A CA 1
ATOM 1451 C C . LEU A 1 194 ? -11.194 -6.492 13.447 1.00 83.06 194 LEU A C 1
ATOM 1453 O O . LEU A 1 194 ? -11.552 -7.209 12.509 1.00 83.06 194 LEU A O 1
ATOM 1457 N N . VAL A 1 195 ? -11.864 -6.410 14.595 1.00 67.06 195 VAL A N 1
ATOM 1458 C CA . VAL A 1 195 ? -13.137 -7.091 14.853 1.00 67.06 195 VAL A CA 1
ATOM 1459 C C . VAL A 1 195 ? -14.282 -6.271 14.238 1.00 67.06 195 VAL A C 1
ATOM 1461 O O . VAL A 1 195 ? -14.378 -5.078 14.529 1.00 67.06 195 VAL A O 1
ATOM 1464 N N . PRO A 1 196 ? -15.160 -6.865 13.405 1.00 53.91 196 PRO A N 1
ATOM 1465 C CA . PRO A 1 196 ? -16.393 -6.210 12.968 1.00 53.91 196 PRO A CA 1
ATOM 1466 C C . PRO A 1 196 ? -17.234 -5.784 14.176 1.00 53.91 196 PRO A C 1
ATOM 1468 O O . PRO A 1 196 ? -17.338 -6.539 15.142 1.00 53.91 196 PRO A O 1
ATOM 1471 N N . GLU A 1 197 ? -17.851 -4.601 14.138 1.00 47.34 197 GLU A N 1
ATOM 1472 C CA . GLU A 1 197 ? -18.691 -4.152 15.254 1.00 47.34 197 GLU A CA 1
ATOM 1473 C C . GLU A 1 197 ? -19.834 -5.160 15.548 1.00 47.34 197 GLU A C 1
ATOM 1475 O O . GLU A 1 197 ? -20.327 -5.826 14.627 1.00 47.34 197 GLU A O 1
ATOM 1480 N N . PRO A 1 198 ? -20.314 -5.270 16.804 1.00 51.28 198 PRO A N 1
ATOM 1481 C CA . PRO A 1 198 ? -21.257 -6.306 17.240 1.00 51.28 198 PRO A CA 1
ATOM 1482 C C . PRO A 1 198 ? -22.636 -6.316 16.570 1.00 51.28 198 PRO A C 1
ATOM 1484 O O . PRO A 1 198 ? -23.435 -7.193 16.895 1.00 51.28 198 PRO A O 1
ATOM 1487 N N . ALA A 1 199 ? -22.958 -5.403 15.649 1.00 51.16 199 ALA A N 1
ATOM 1488 C CA . ALA A 1 199 ? -24.268 -5.367 14.993 1.00 51.16 199 ALA A CA 1
ATOM 1489 C C . ALA A 1 199 ? -24.639 -6.710 14.320 1.00 51.16 199 ALA A C 1
ATOM 1491 O O . ALA A 1 199 ? -25.806 -7.106 14.333 1.00 51.16 199 ALA A O 1
ATOM 1492 N N . ALA A 1 200 ? -23.650 -7.468 13.826 1.00 50.41 200 ALA A N 1
ATOM 1493 C CA . ALA A 1 200 ? -23.858 -8.820 13.297 1.00 50.41 200 ALA A CA 1
ATOM 1494 C C . ALA A 1 200 ? -24.199 -9.863 14.387 1.00 50.41 200 ALA A C 1
ATOM 1496 O O . ALA A 1 200 ? -24.977 -10.786 14.147 1.00 50.41 200 ALA A O 1
ATOM 1497 N N . VAL A 1 201 ? -23.671 -9.701 15.604 1.00 48.34 201 VAL A N 1
ATOM 1498 C CA . VAL A 1 201 ? -23.936 -10.589 16.752 1.00 48.34 201 VAL A CA 1
ATOM 1499 C C . VAL A 1 201 ? -25.290 -10.262 17.388 1.00 48.34 201 VAL A C 1
ATOM 1501 O O . VAL A 1 201 ? -26.044 -11.169 17.742 1.00 48.34 201 VAL A O 1
ATOM 1504 N N . SER A 1 202 ? -25.652 -8.979 17.472 1.00 47.75 202 SER A N 1
ATOM 1505 C CA . SER A 1 202 ? -26.947 -8.542 18.005 1.00 47.75 202 SER A CA 1
ATOM 1506 C C . SER A 1 202 ? -28.131 -9.022 17.155 1.00 47.75 202 SER A C 1
ATOM 1508 O O . SER A 1 202 ? -29.151 -9.415 17.722 1.00 47.75 202 SER A O 1
ATOM 1510 N N . LEU A 1 203 ? -28.001 -9.074 15.819 1.00 50.12 203 LEU A N 1
ATOM 1511 C CA . LEU A 1 203 ? -29.045 -9.646 14.953 1.00 50.12 203 LEU A CA 1
ATOM 1512 C C . LEU A 1 203 ? -29.179 -11.170 15.106 1.00 50.12 203 LEU A C 1
ATOM 1514 O O . LEU A 1 203 ? -30.295 -11.690 15.075 1.00 50.12 203 LEU A O 1
ATOM 1518 N N . LEU A 1 204 ? -28.070 -11.887 15.319 1.00 47.44 204 LEU A N 1
ATOM 1519 C CA . LEU A 1 204 ? -28.092 -13.339 15.523 1.00 47.44 204 LEU A CA 1
ATOM 1520 C C . LEU A 1 204 ? -28.759 -13.715 16.860 1.00 47.44 204 LEU A C 1
ATOM 1522 O O . LEU A 1 204 ? -29.532 -14.670 16.923 1.00 47.44 204 LEU A O 1
ATOM 1526 N N . ILE A 1 205 ? -28.536 -12.922 17.914 1.00 51.28 205 ILE A N 1
ATOM 1527 C CA . ILE A 1 205 ? -29.195 -13.099 19.220 1.00 51.28 205 ILE A CA 1
ATOM 1528 C C . ILE A 1 205 ? -30.695 -12.765 19.135 1.00 51.28 205 ILE A C 1
ATOM 1530 O O . ILE A 1 205 ? -31.517 -13.494 19.695 1.00 51.28 205 ILE A O 1
ATOM 1534 N N . ALA A 1 206 ? -31.080 -11.722 18.390 1.00 50.03 206 ALA A N 1
ATOM 1535 C CA . ALA A 1 206 ? -32.489 -11.386 18.171 1.00 50.03 206 ALA A CA 1
ATOM 153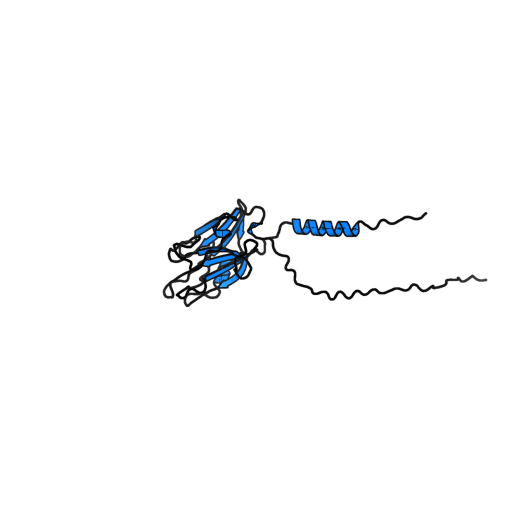6 C C . ALA A 1 206 ? -33.246 -12.489 17.402 1.00 50.03 206 ALA A C 1
ATOM 1538 O O . ALA A 1 206 ? -34.382 -12.816 17.752 1.00 50.03 206 ALA A O 1
ATOM 1539 N N . ALA A 1 207 ? -32.609 -13.121 16.410 1.00 49.25 207 ALA A N 1
ATOM 1540 C CA . ALA A 1 207 ? -33.203 -14.221 15.648 1.00 49.25 207 ALA A CA 1
ATOM 1541 C C . ALA A 1 207 ? -33.440 -15.485 16.502 1.00 49.25 207 ALA A C 1
ATOM 1543 O O . ALA A 1 207 ? -34.464 -16.151 16.348 1.00 49.25 207 ALA A O 1
ATOM 1544 N N . ILE A 1 208 ? -32.545 -15.790 17.450 1.00 51.81 208 ILE A N 1
ATOM 1545 C CA . ILE A 1 208 ? -32.713 -16.915 18.388 1.00 51.81 208 ILE A CA 1
ATOM 1546 C C . ILE A 1 208 ? -33.801 -16.605 19.432 1.00 51.81 208 ILE A C 1
ATOM 1548 O O . ILE A 1 208 ? -34.599 -17.482 19.769 1.00 51.81 208 ILE A O 1
ATOM 1552 N N . GLY A 1 209 ? -33.902 -15.354 19.897 1.00 47.16 209 GLY A N 1
ATOM 1553 C CA . GLY A 1 209 ? -34.936 -14.926 20.848 1.00 47.16 209 GLY A CA 1
ATOM 1554 C C . GLY A 1 209 ? -36.370 -15.064 20.317 1.00 47.16 209 GLY A C 1
ATOM 1555 O O . GLY A 1 209 ? -37.273 -15.430 21.069 1.00 47.16 209 GLY A O 1
ATOM 1556 N N . ILE A 1 210 ? -36.579 -14.853 19.013 1.00 52.19 210 ILE A N 1
ATOM 1557 C CA . ILE A 1 210 ? -37.891 -15.032 18.365 1.00 52.19 210 ILE A CA 1
ATOM 1558 C C . ILE A 1 210 ? -38.264 -16.524 18.253 1.00 52.19 210 ILE A C 1
ATOM 1560 O O 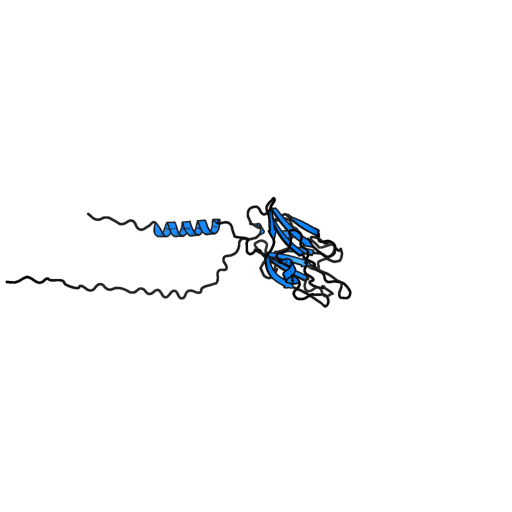. ILE A 1 210 ? -39.442 -16.867 18.352 1.00 52.19 210 ILE A O 1
ATOM 1564 N N . LEU A 1 211 ? -37.285 -17.428 18.120 1.00 43.69 211 LEU A N 1
ATOM 1565 C CA . LEU A 1 211 ? -37.540 -18.868 17.989 1.00 43.69 211 LEU A CA 1
ATOM 1566 C C . LEU A 1 211 ? -37.928 -19.535 19.326 1.00 43.69 211 LEU A C 1
ATOM 1568 O O . LEU A 1 211 ? -38.724 -20.471 19.339 1.00 43.69 211 LEU A O 1
ATOM 1572 N N . VAL A 1 212 ? -37.410 -19.037 20.456 1.00 51.78 212 VAL A N 1
ATOM 1573 C CA . VAL A 1 212 ? -37.669 -19.598 21.802 1.00 51.78 212 VAL A CA 1
ATOM 1574 C C . VAL A 1 212 ? -38.965 -19.052 22.432 1.00 51.78 212 VAL A C 1
ATOM 1576 O O . VAL A 1 212 ? -39.557 -19.694 23.299 1.00 51.78 212 VAL A O 1
ATOM 1579 N N . GLY A 1 213 ? -39.471 -17.905 21.969 1.00 46.62 213 GLY A N 1
ATOM 1580 C CA . GLY A 1 213 ? -40.626 -17.211 22.557 1.00 46.62 213 GLY A CA 1
ATOM 1581 C C . GLY A 1 213 ? -42.019 -17.810 22.300 1.00 46.62 213 GLY A C 1
ATOM 1582 O O . GLY A 1 213 ? -43.002 -17.234 22.760 1.00 46.62 213 GLY A O 1
ATOM 1583 N N . THR A 1 214 ? -42.158 -18.934 21.584 1.00 47.22 214 THR A N 1
ATOM 1584 C CA . THR A 1 214 ? -43.486 -19.474 21.203 1.00 47.22 214 THR A CA 1
ATOM 1585 C C . THR A 1 214 ? -44.012 -20.620 22.075 1.00 47.22 214 THR A C 1
ATOM 1587 O O . THR A 1 214 ? -45.135 -21.075 21.856 1.00 47.22 214 THR A O 1
ATOM 1590 N N . HIS A 1 215 ? -43.293 -21.069 23.111 1.00 46.28 215 HIS A N 1
ATOM 1591 C CA . HIS A 1 215 ? -43.799 -22.138 23.982 1.00 46.28 215 HIS A CA 1
ATOM 1592 C C . HIS A 1 215 ? -44.583 -21.583 25.182 1.00 46.28 215 HIS A C 1
ATOM 1594 O O . HIS A 1 215 ? -44.054 -21.401 26.277 1.00 46.28 215 HIS A O 1
ATOM 1600 N N . ARG A 1 216 ? -45.873 -21.299 24.969 1.00 46.97 216 ARG A N 1
ATOM 1601 C CA . ARG A 1 216 ? -46.832 -20.976 26.037 1.00 46.97 216 ARG A CA 1
ATOM 1602 C C . ARG A 1 216 ? -47.442 -22.287 26.559 1.00 46.97 216 ARG A C 1
ATOM 1604 O O . ARG A 1 216 ? -48.205 -22.903 25.816 1.00 46.97 216 ARG A O 1
ATOM 1611 N N . PRO A 1 217 ? -47.151 -22.744 27.791 1.00 46.97 217 PRO A N 1
ATOM 1612 C CA . PRO A 1 217 ? -47.811 -23.925 28.329 1.00 46.97 217 PRO A CA 1
ATOM 1613 C C . PRO A 1 217 ? -49.270 -23.581 28.649 1.00 46.97 217 PRO A C 1
ATOM 1615 O O . PRO A 1 217 ? -49.561 -22.679 2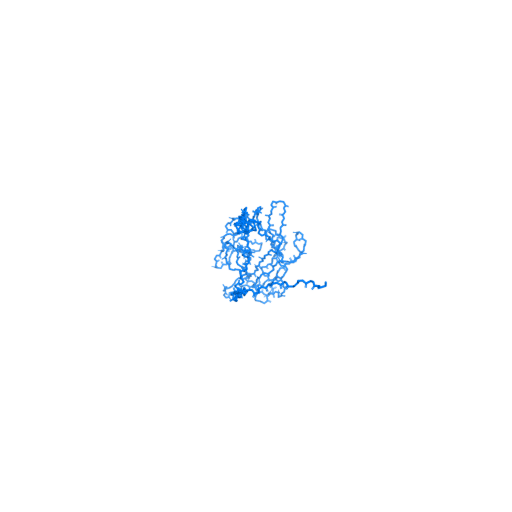9.436 1.00 46.97 217 PRO A O 1
ATOM 1618 N N . THR A 1 218 ? -50.201 -24.282 28.009 1.00 50.31 218 THR A N 1
ATOM 1619 C CA . THR A 1 218 ? -51.620 -24.256 28.365 1.00 50.31 218 THR A CA 1
ATOM 1620 C C . THR A 1 218 ? -51.819 -25.079 29.632 1.00 50.31 218 THR A C 1
ATOM 1622 O O . THR A 1 218 ? -51.743 -26.307 29.598 1.00 50.31 218 THR A O 1
ATOM 1625 N N . ASN A 1 219 ? -52.070 -24.402 30.752 1.00 45.81 219 ASN A N 1
ATOM 1626 C CA . ASN A 1 219 ? -52.557 -25.044 31.968 1.00 45.81 219 ASN A CA 1
ATOM 1627 C C . ASN A 1 219 ? -54.007 -25.487 31.742 1.00 45.81 219 ASN A C 1
ATOM 1629 O O . ASN A 1 219 ? -54.875 -24.648 31.504 1.00 45.81 219 ASN A O 1
ATOM 1633 N N . HIS A 1 220 ? -54.259 -26.791 31.831 1.00 42.44 220 HIS A N 1
ATOM 1634 C CA . HIS A 1 220 ? -55.608 -27.327 31.973 1.00 42.44 220 HIS A CA 1
ATOM 1635 C C . HIS A 1 220 ? -55.890 -27.607 33.453 1.00 42.44 220 HIS A C 1
ATOM 1637 O O . HIS A 1 220 ? -55.066 -28.214 34.139 1.00 42.44 220 HIS A O 1
ATOM 1643 N N . VAL A 1 221 ? -57.037 -27.084 33.894 1.00 53.69 221 VAL A N 1
ATOM 1644 C CA . VAL A 1 221 ? -57.732 -27.341 35.165 1.00 53.69 221 VAL A CA 1
ATOM 1645 C C . VAL A 1 221 ? -58.328 -28.743 35.152 1.00 53.69 221 VAL A C 1
ATOM 1647 O O . VAL A 1 221 ? -58.805 -29.147 34.066 1.00 53.69 221 VAL A O 1
#